Protein AF-A0A2T8KP54-F1 (afdb_monomer)

Mean predicted aligned error: 9.44 Å

InterPro domains:
  IPR005798 Cytochrome b/b6, C-terminal [PF00032] (84-173)
  IPR005798 Cytochrome b/b6, C-terminal [PS51003] (84-179)
  IPR005870 Cytochrome b6/f complex, subunit IV [MF_01344] (20-179)
  IPR005870 Cytochrome b6/f complex, subunit IV [PIRSF000033] (24-179)
  IPR005870 Cytochrome b6/f complex, subunit IV [TIGR01156] (23-179)
  IPR036150 Cytochrome b/b6, C-terminal domain superfamily [SSF81648] (30-175)
  IPR048260 Cytochrome b/b6, C-terminal domain, eukaryotic/bacterial [cd00290] (33-179)

Sequence (179 aa):
MMKNSHVRFLWGMDPKEFTYPNNKEPDLNDPILRAKLAKGMGHNYYGEPAWPNDLLYIFPVVILGTIACNVGLAVLEPSMIGEPADPFATPLEILPEWYFFPVFQILRTVPNKLLGVLLMVSVPTGLLTVPFLENVNKFQNPFRGPVATTVFLIDIAVALWLGIRATLPIDKSLTLGLF

Foldseek 3Di:
DDDPDDPQDPPNDDPVVVADPAWFDDDPVDPVCVVQVVVVHNPQVTGDDCPPVCVPPVVVVVVVVVVVVVVVCCVVPPDDDDDPDDPVDDDPDDDDDLLCQLLLLLCVQDPDNVVSVVVVVCPVVVVVCVVVVVVVDPDPDCVVVVPVVVVVVVVVVSSVLSSLLSPDDPVCSVVVVPD

Nearest PDB structures (foldseek):
  6rqf-assembly1_B  TM=9.926E-01  e=4.098E-22  Spinacia oleracea
  4h44-assembly1_B  TM=9.920E-01  e=1.673E-20  Nostoc sp. PCC 7120 = FACHB-418
  2e74-assembly1_B  TM=9.946E-01  e=1.069E-19  Mastigocladus laminosus
  1q90-assembly1_D  TM=9.841E-01  e=2.110E-19  Chlamydomonas reinhardtii
  7zxy-assembly1_B  TM=9.927E-01  e=3.681E-19  Synechocystis sp. PCC 6803

Solvent-accessible surface area (backbone atoms only — not comparable to full-atom values): 11174 Å² total; per-residue (Å²): 143,78,86,90,76,88,80,75,49,101,78,76,54,60,73,71,78,75,50,61,96,69,55,38,74,73,63,80,82,41,67,66,52,48,61,30,46,76,72,78,37,65,79,81,77,32,44,70,54,54,73,57,60,42,64,62,54,46,45,54,52,53,51,51,50,53,50,49,52,53,53,49,47,49,69,77,56,62,84,82,84,76,80,82,93,50,99,88,60,83,70,94,76,87,77,80,60,76,89,46,21,36,54,52,34,44,53,76,68,40,88,50,67,68,59,27,53,51,55,54,54,41,52,65,56,49,61,69,44,43,72,71,69,55,62,85,55,90,69,83,52,58,87,76,37,57,68,62,47,48,52,51,52,50,50,51,52,51,44,51,50,31,32,60,28,45,81,45,60,78,90,40,32,86,42,74,73,77,106

pLDDT: mean 85.73, std 15.07, range [29.72, 98.12]

Secondary structure (DSSP, 8-state):
---------TTS--TTTSS-TTPBPP-TT-HHHHHHHTTT--TTSSBS-IIIIIIIIIHHHHHHHHHHHHHHHHHHSPPPP-PPP-TT---S-----GGGHHHHHHHHH-S-HHHHHHHHHHHHHHHHHHHHHGGG----SGGG-HHHHHHHHHHHHHHHHHHHHHTS-GGGTTTTTT-

Structure (mmCIF, N/CA/C/O backbone):
data_AF-A0A2T8KP54-F1
#
_entry.id   AF-A0A2T8KP54-F1
#
loop_
_atom_site.group_PDB
_atom_site.id
_atom_site.type_symbol
_atom_site.label_atom_id
_atom_site.label_alt_id
_atom_site.label_comp_id
_atom_site.label_asym_id
_atom_site.label_entity_id
_atom_site.label_seq_id
_atom_site.pdbx_PDB_ins_code
_atom_site.Cartn_x
_atom_site.Cartn_y
_atom_site.Cartn_z
_atom_site.occupancy
_atom_site.B_iso_or_equiv
_atom_site.auth_seq_id
_atom_site.auth_comp_id
_atom_site.auth_asym_id
_atom_site.auth_atom_id
_atom_site.pdbx_PDB_model_num
ATOM 1 N N . MET A 1 1 ? 38.420 -2.349 -29.408 1.00 34.62 1 MET A N 1
ATOM 2 C CA . MET A 1 1 ? 39.394 -2.860 -28.419 1.00 34.62 1 MET A CA 1
ATOM 3 C C . MET A 1 1 ? 39.548 -1.814 -27.316 1.00 34.62 1 MET A C 1
ATOM 5 O O . MET A 1 1 ? 40.412 -0.959 -27.406 1.00 34.62 1 MET A O 1
ATOM 9 N N . MET A 1 2 ? 38.654 -1.821 -26.323 1.00 29.72 2 MET A N 1
ATOM 10 C CA . MET A 1 2 ? 38.801 -1.045 -25.084 1.00 29.72 2 MET A CA 1
ATOM 11 C C . MET A 1 2 ? 38.720 -2.030 -23.920 1.00 29.72 2 MET A C 1
ATOM 13 O O . MET A 1 2 ? 37.820 -2.864 -23.856 1.00 29.72 2 MET A O 1
ATOM 17 N N . LYS A 1 3 ? 39.746 -1.992 -23.075 1.00 36.50 3 LYS A N 1
ATOM 18 C CA . LYS A 1 3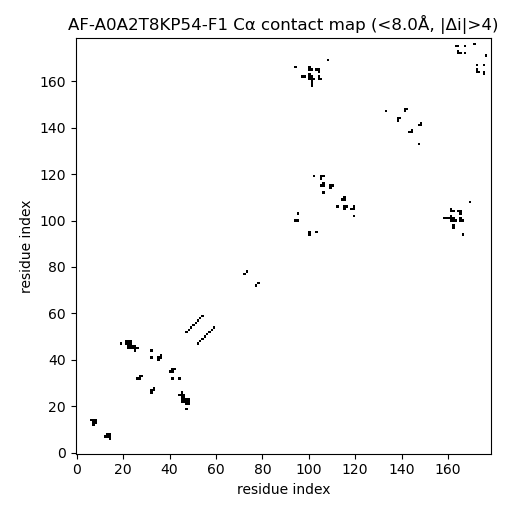 ? 40.005 -2.921 -21.979 1.00 36.50 3 LYS A CA 1
ATOM 19 C C . LYS A 1 3 ? 39.140 -2.489 -20.787 1.00 36.50 3 LYS A C 1
ATOM 21 O O . LYS A 1 3 ? 39.463 -1.505 -20.133 1.00 36.50 3 LYS A O 1
ATOM 26 N N . ASN A 1 4 ? 38.047 -3.204 -20.517 1.00 39.72 4 ASN A N 1
ATOM 27 C CA . ASN A 1 4 ? 37.314 -3.092 -19.252 1.00 39.72 4 ASN A CA 1
ATOM 28 C C . ASN A 1 4 ? 38.105 -3.835 -18.168 1.00 39.72 4 ASN A C 1
ATOM 30 O O . ASN A 1 4 ? 37.894 -5.022 -17.929 1.00 39.72 4 ASN A O 1
ATOM 34 N N . SER A 1 5 ? 39.049 -3.148 -17.537 1.00 47.3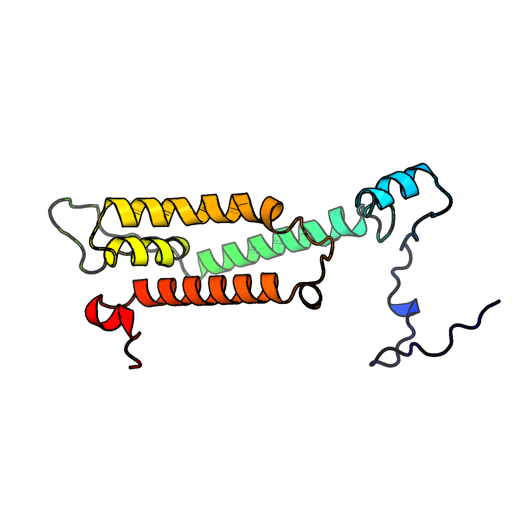4 5 SER A N 1
ATOM 35 C CA . SER A 1 5 ? 39.614 -3.556 -16.254 1.00 47.34 5 SER A CA 1
ATOM 36 C C . SER A 1 5 ? 39.124 -2.581 -15.189 1.00 47.34 5 SER A C 1
ATOM 38 O O . SER A 1 5 ? 39.114 -1.380 -15.435 1.00 47.34 5 SER A O 1
ATOM 40 N N . HIS A 1 6 ? 38.770 -3.111 -14.015 1.00 38.41 6 HIS A N 1
ATOM 41 C CA . HIS A 1 6 ? 38.416 -2.393 -12.775 1.00 38.41 6 HIS A CA 1
ATOM 42 C C . HIS A 1 6 ? 36.926 -2.191 -12.457 1.00 38.41 6 HIS A C 1
ATOM 44 O O . HIS A 1 6 ? 36.541 -1.150 -11.938 1.00 38.41 6 HIS A O 1
ATOM 50 N N . VAL A 1 7 ? 36.102 -3.230 -12.618 1.00 46.97 7 VAL A N 1
ATOM 51 C CA . VAL A 1 7 ? 34.909 -3.384 -11.764 1.00 46.97 7 VAL A CA 1
ATOM 52 C C . VAL A 1 7 ? 34.966 -4.766 -11.115 1.00 46.97 7 VAL A C 1
ATOM 54 O O . VAL A 1 7 ? 34.352 -5.718 -11.580 1.00 46.97 7 VAL A O 1
ATOM 57 N N . ARG A 1 8 ? 35.805 -4.905 -10.082 1.00 41.72 8 ARG A N 1
ATOM 58 C CA . ARG A 1 8 ? 35.819 -6.095 -9.223 1.00 41.72 8 ARG A CA 1
ATOM 59 C C . ARG A 1 8 ? 34.751 -5.860 -8.154 1.00 41.72 8 ARG A C 1
ATOM 61 O O . ARG A 1 8 ? 34.897 -4.951 -7.340 1.00 41.72 8 ARG A O 1
ATOM 68 N N . PHE A 1 9 ? 33.649 -6.603 -8.234 1.00 49.56 9 PHE A N 1
ATOM 69 C CA . PHE A 1 9 ? 32.543 -6.543 -7.276 1.00 49.56 9 PHE A CA 1
ATOM 70 C C . PHE A 1 9 ? 33.057 -6.916 -5.872 1.00 49.56 9 PHE A C 1
ATOM 72 O O . PHE A 1 9 ? 34.046 -7.644 -5.756 1.00 49.56 9 PHE A O 1
ATOM 79 N N . LEU A 1 10 ? 32.400 -6.431 -4.811 1.00 53.72 10 LEU A N 1
ATOM 80 C CA . LEU A 1 10 ? 32.845 -6.527 -3.403 1.00 53.72 10 LEU A CA 1
ATOM 81 C C . LEU A 1 10 ? 33.100 -7.961 -2.881 1.00 53.72 10 LEU A C 1
ATOM 83 O O . LEU A 1 10 ? 33.625 -8.123 -1.785 1.00 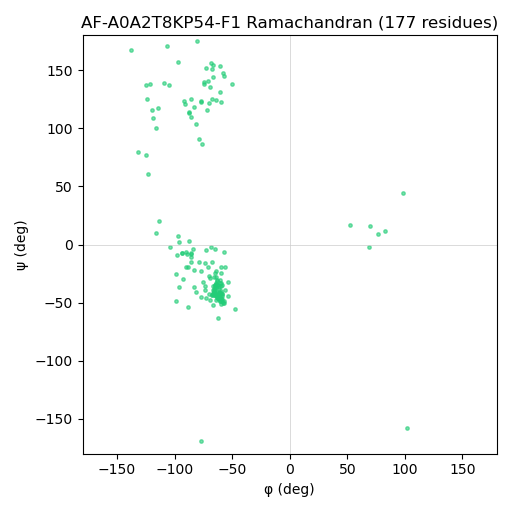53.72 10 LEU A O 1
ATOM 87 N N . TRP A 1 11 ? 32.781 -8.988 -3.671 1.00 48.66 11 TRP A N 1
ATOM 88 C CA . TRP A 1 11 ? 32.900 -10.407 -3.331 1.00 48.66 11 TRP A CA 1
ATOM 89 C C . TRP A 1 11 ? 33.906 -11.194 -4.184 1.00 48.66 11 TRP A C 1
ATOM 91 O O . TRP A 1 11 ? 33.940 -12.416 -4.108 1.00 48.66 11 TRP A O 1
ATOM 101 N N . GLY A 1 12 ? 34.733 -10.539 -5.007 1.00 57.06 12 GLY A N 1
ATOM 102 C CA . GLY A 1 12 ? 35.795 -11.217 -5.771 1.00 57.06 12 GLY A CA 1
ATOM 103 C C . GLY A 1 12 ? 35.321 -12.149 -6.898 1.00 57.06 12 GLY A C 1
ATOM 104 O O . GLY A 1 12 ? 36.165 -12.667 -7.621 1.00 57.06 12 GLY A O 1
ATOM 105 N N . MET A 1 13 ? 34.009 -12.312 -7.076 1.00 49.59 13 MET A N 1
ATOM 106 C CA . MET A 1 13 ? 33.391 -12.998 -8.211 1.00 49.59 13 MET A CA 1
ATOM 107 C C . MET A 1 13 ? 33.523 -12.164 -9.486 1.00 49.59 13 MET A C 1
ATOM 109 O O . MET A 1 13 ? 33.377 -10.933 -9.463 1.00 49.59 13 MET A O 1
ATOM 113 N N . ASP A 1 14 ? 33.792 -12.836 -10.605 1.00 50.31 14 ASP A N 1
ATOM 114 C CA . ASP A 1 14 ? 33.822 -12.188 -11.910 1.00 50.31 14 ASP A CA 1
ATOM 115 C C . ASP A 1 14 ? 32.393 -11.764 -12.304 1.00 50.31 14 ASP A C 1
ATOM 117 O O . ASP A 1 14 ? 31.463 -12.563 -12.192 1.00 50.31 14 ASP A O 1
ATOM 121 N N . PRO A 1 15 ? 32.168 -10.544 -12.835 1.00 53.31 15 PRO A N 1
ATOM 122 C CA . PRO A 1 15 ? 30.829 -10.067 -13.213 1.00 53.31 15 PRO A CA 1
ATOM 123 C C . PRO A 1 15 ? 30.077 -10.971 -14.206 1.00 53.31 15 PRO A C 1
ATOM 125 O O . PRO A 1 15 ? 28.860 -10.875 -14.333 1.00 53.31 15 PRO A O 1
ATOM 128 N N . LYS A 1 16 ? 30.803 -11.840 -14.918 1.00 49.19 16 LYS A N 1
ATOM 129 C CA . LYS A 1 16 ? 30.266 -12.812 -15.879 1.00 49.19 16 LYS A CA 1
ATOM 130 C C . LYS A 1 16 ? 29.673 -14.062 -15.219 1.00 49.19 16 LYS A C 1
ATOM 132 O O . LYS A 1 16 ? 28.954 -14.798 -15.879 1.00 49.19 16 LYS A O 1
ATOM 137 N N . GLU A 1 17 ? 29.948 -14.308 -13.940 1.00 51.66 17 GLU A N 1
ATOM 138 C CA . GLU A 1 17 ? 29.310 -15.396 -13.183 1.00 51.66 17 GLU A CA 1
ATOM 139 C C . GLU A 1 17 ? 27.873 -15.034 -12.771 1.00 51.66 17 GLU A C 1
ATOM 141 O O . GLU A 1 17 ? 27.044 -15.915 -12.574 1.00 51.66 17 GLU A O 1
ATOM 146 N N . PHE A 1 18 ? 27.552 -13.735 -12.710 1.00 52.72 18 PHE A N 1
ATOM 147 C CA . PHE A 1 18 ? 26.209 -13.214 -12.426 1.00 52.72 18 PHE A CA 1
ATOM 148 C C . PHE A 1 18 ? 25.309 -13.102 -13.661 1.00 52.72 18 PHE A C 1
ATOM 150 O O . PHE A 1 18 ? 24.130 -12.768 -13.541 1.00 52.72 18 PHE A O 1
ATOM 157 N N . THR A 1 19 ? 25.838 -13.338 -14.861 1.00 51.75 19 THR A N 1
ATOM 158 C CA . THR A 1 19 ? 25.025 -13.306 -16.075 1.00 51.75 19 THR A CA 1
ATOM 159 C C . THR A 1 19 ? 24.410 -14.676 -16.299 1.00 51.75 19 THR A C 1
ATOM 161 O O . THR A 1 19 ? 25.128 -15.636 -16.574 1.00 51.75 19 THR A O 1
ATOM 164 N N . TYR A 1 20 ? 23.082 -14.766 -16.209 1.00 55.31 20 TYR A N 1
ATOM 165 C CA . TYR A 1 20 ? 22.351 -15.959 -16.624 1.00 55.31 20 TYR A CA 1
ATOM 166 C C . TYR A 1 20 ? 22.793 -16.381 -18.032 1.00 55.31 20 TYR A C 1
ATOM 168 O O . TYR A 1 20 ? 22.926 -15.516 -18.905 1.00 55.31 20 TYR A O 1
ATOM 176 N N . PRO A 1 21 ? 22.976 -17.687 -18.294 1.00 59.91 21 PRO A N 1
ATOM 177 C CA . PRO A 1 21 ? 23.533 -18.168 -19.559 1.00 59.91 21 PRO A CA 1
ATOM 178 C C . PRO A 1 21 ? 22.708 -17.758 -20.793 1.00 59.91 21 PRO A C 1
ATOM 180 O O . PRO A 1 21 ? 23.244 -17.730 -21.895 1.00 59.91 21 PRO A O 1
ATOM 183 N N . ASN A 1 22 ? 21.433 -17.392 -20.608 1.00 67.31 22 ASN A N 1
ATOM 184 C CA . ASN A 1 22 ? 20.499 -16.997 -21.668 1.00 67.31 22 ASN A CA 1
ATOM 185 C C . ASN A 1 22 ? 20.077 -15.515 -21.609 1.00 67.31 22 ASN A C 1
ATOM 187 O O . ASN A 1 22 ? 19.026 -15.160 -22.143 1.00 67.31 22 ASN A O 1
ATOM 191 N N . ASN A 1 23 ? 20.837 -14.648 -20.937 1.00 79.19 23 ASN A N 1
ATOM 192 C CA . ASN A 1 23 ? 20.490 -13.230 -20.855 1.00 79.19 23 ASN A CA 1
ATOM 193 C C . ASN A 1 23 ? 20.674 -12.539 -22.221 1.00 79.19 23 ASN A C 1
ATOM 195 O O . ASN A 1 23 ? 21.769 -12.548 -22.784 1.00 79.19 23 ASN A O 1
ATOM 199 N N . LYS A 1 24 ? 19.607 -11.940 -22.762 1.00 86.56 24 LYS A N 1
ATOM 200 C CA . LYS A 1 24 ? 19.632 -11.261 -24.063 1.00 86.56 24 LYS A CA 1
ATOM 201 C C . LYS A 1 24 ? 19.962 -9.780 -23.886 1.00 86.56 24 LYS A C 1
ATOM 203 O O . LYS A 1 24 ? 19.230 -9.062 -23.212 1.00 86.56 24 LYS A O 1
ATOM 208 N N . GLU A 1 25 ? 21.009 -9.300 -24.550 1.00 88.25 25 GLU A N 1
ATOM 209 C CA . GLU A 1 25 ? 21.343 -7.871 -24.587 1.00 88.25 25 GLU A CA 1
ATOM 210 C C . GLU A 1 25 ? 20.361 -7.062 -25.466 1.00 88.25 25 GLU A C 1
ATOM 212 O O . GLU A 1 25 ? 19.772 -7.605 -26.409 1.00 88.25 25 GLU A O 1
ATOM 217 N N . PRO A 1 26 ? 20.154 -5.760 -25.183 1.00 90.12 26 PRO A N 1
ATOM 218 C CA . PRO A 1 26 ? 19.304 -4.906 -26.008 1.00 90.12 26 PRO A CA 1
ATOM 219 C C . PRO A 1 26 ? 19.909 -4.674 -27.399 1.00 90.12 26 PRO A C 1
ATOM 221 O O . PRO A 1 26 ? 21.022 -4.166 -27.526 1.00 90.12 26 PRO A O 1
ATOM 224 N N . ASP A 1 27 ? 19.146 -4.973 -28.454 1.00 91.06 27 ASP A N 1
ATOM 225 C CA . ASP A 1 27 ? 19.558 -4.699 -29.836 1.00 91.06 27 ASP A CA 1
ATOM 226 C C . ASP A 1 27 ? 19.346 -3.222 -30.194 1.00 91.06 27 ASP A C 1
ATOM 228 O O . ASP A 1 27 ? 18.289 -2.798 -30.663 1.00 91.06 27 ASP A O 1
ATOM 232 N N . LEU A 1 28 ? 20.378 -2.415 -29.963 1.00 90.69 28 LEU A N 1
ATOM 233 C CA . LEU A 1 28 ? 20.350 -0.983 -30.254 1.00 90.69 28 LEU A CA 1
ATOM 234 C C . LEU A 1 28 ? 20.422 -0.661 -31.754 1.00 90.69 28 LEU A C 1
ATOM 236 O O . LEU A 1 28 ? 20.318 0.511 -32.114 1.00 90.69 28 LEU A O 1
ATOM 240 N N . ASN A 1 29 ? 20.589 -1.650 -32.635 1.00 91.44 29 ASN A N 1
ATOM 241 C CA . ASN A 1 29 ? 20.560 -1.414 -34.077 1.00 91.44 29 ASN A CA 1
ATOM 242 C C . ASN A 1 29 ? 19.125 -1.385 -34.624 1.00 91.44 29 ASN A C 1
ATOM 244 O O . ASN A 1 29 ? 18.894 -0.763 -35.662 1.00 91.44 29 ASN A O 1
ATOM 248 N N . ASP A 1 30 ? 18.156 -1.982 -33.919 1.00 92.12 30 ASP A N 1
ATOM 249 C CA . ASP A 1 30 ? 16.747 -1.967 -34.316 1.00 92.12 30 ASP A CA 1
ATOM 250 C C . ASP A 1 30 ? 16.115 -0.570 -34.107 1.00 92.12 30 ASP A C 1
ATOM 252 O O . ASP A 1 30 ? 15.981 -0.094 -32.966 1.00 92.12 30 ASP A O 1
ATOM 256 N N . PRO A 1 31 ? 15.674 0.116 -35.183 1.00 93.69 31 PRO A N 1
ATOM 257 C CA . PRO A 1 31 ? 15.019 1.415 -35.065 1.00 93.69 31 PRO A CA 1
ATOM 258 C C . PRO A 1 31 ? 13.689 1.344 -34.298 1.00 93.69 31 PRO A C 1
ATOM 260 O O . PRO A 1 31 ? 13.313 2.327 -33.652 1.00 93.69 31 PRO A O 1
ATOM 263 N N . ILE A 1 32 ? 12.984 0.205 -34.320 1.00 93.94 32 ILE A N 1
ATOM 264 C CA . ILE A 1 32 ? 11.707 0.027 -33.616 1.00 93.94 32 ILE A CA 1
ATOM 265 C C . ILE A 1 32 ? 11.944 0.003 -32.106 1.00 93.94 32 ILE A C 1
ATOM 267 O O . ILE A 1 32 ? 11.256 0.715 -31.364 1.00 93.94 32 ILE A O 1
ATOM 271 N N . LEU A 1 33 ? 12.928 -0.773 -31.640 1.00 92.56 33 LEU A N 1
ATOM 272 C CA . LEU A 1 33 ? 13.285 -0.822 -30.224 1.00 92.56 33 LEU A CA 1
ATOM 273 C C . LEU A 1 33 ? 13.744 0.549 -29.717 1.00 92.56 33 LEU A C 1
ATOM 275 O O . LEU A 1 33 ? 13.252 1.017 -28.690 1.00 92.56 33 LEU A O 1
ATOM 279 N N . ARG A 1 34 ? 14.596 1.256 -30.470 1.00 93.19 34 ARG A N 1
ATOM 280 C CA . ARG A 1 34 ? 15.025 2.620 -30.112 1.00 93.19 34 ARG A CA 1
ATOM 281 C C . ARG A 1 34 ? 13.857 3.596 -29.991 1.00 93.19 34 ARG A C 1
ATOM 283 O O . ARG A 1 34 ? 13.813 4.378 -29.042 1.00 93.19 34 ARG A O 1
ATOM 290 N N . ALA A 1 35 ? 12.900 3.542 -30.919 1.00 94.81 35 ALA A N 1
ATOM 291 C CA . ALA A 1 35 ? 11.712 4.391 -30.877 1.00 94.81 35 ALA A CA 1
ATOM 292 C C . ALA A 1 35 ? 10.822 4.096 -29.654 1.00 94.81 35 ALA A C 1
ATOM 294 O O . ALA A 1 35 ? 10.205 5.014 -29.110 1.00 94.81 35 ALA A O 1
ATOM 295 N N . LYS A 1 36 ? 10.764 2.837 -29.197 1.00 94.38 36 LYS A N 1
ATOM 296 C CA . LYS A 1 36 ? 10.054 2.446 -27.967 1.00 94.38 36 LYS A CA 1
ATOM 297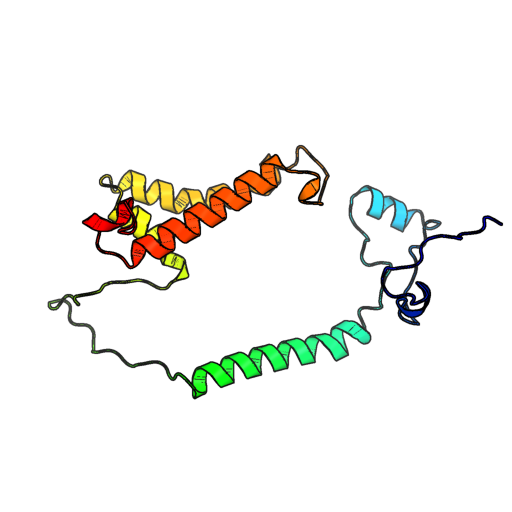 C C . LYS A 1 36 ? 10.791 2.908 -26.711 1.00 94.38 36 LYS A C 1
ATOM 299 O O . LYS A 1 36 ? 10.161 3.524 -25.851 1.00 94.38 36 LYS A O 1
ATOM 304 N N . LEU A 1 37 ? 12.107 2.701 -26.647 1.00 94.25 37 LEU A N 1
ATOM 305 C CA . LEU A 1 37 ? 12.945 3.113 -25.515 1.00 94.25 37 LEU A CA 1
ATOM 306 C C . LEU A 1 37 ? 12.927 4.631 -25.314 1.00 94.25 37 LEU A C 1
ATOM 308 O O . LEU A 1 37 ? 12.817 5.098 -24.183 1.00 94.25 37 LEU A O 1
ATOM 312 N N . ALA A 1 38 ? 12.925 5.411 -26.400 1.00 93.25 38 ALA A N 1
ATOM 313 C CA . ALA A 1 38 ? 12.795 6.869 -26.335 1.00 93.25 38 ALA A CA 1
ATOM 314 C C . ALA A 1 38 ? 11.488 7.338 -25.660 1.00 93.25 38 ALA A C 1
ATOM 316 O O . ALA A 1 38 ? 11.433 8.441 -25.121 1.00 93.25 38 ALA A O 1
ATOM 317 N N . LYS A 1 39 ? 10.444 6.499 -25.670 1.00 93.81 39 LYS A N 1
ATOM 318 C CA . LYS A 1 39 ? 9.153 6.739 -25.007 1.00 93.81 39 LYS A CA 1
ATOM 319 C C . LYS A 1 39 ? 9.050 6.071 -23.626 1.00 93.81 39 LYS A C 1
ATOM 321 O O . LYS A 1 39 ? 7.964 6.043 -23.060 1.00 93.81 39 LYS A O 1
ATOM 326 N N . GLY A 1 40 ? 10.136 5.496 -23.103 1.00 91.62 40 GLY A N 1
ATOM 327 C CA . GLY A 1 40 ? 10.137 4.752 -21.836 1.00 91.62 40 GLY A CA 1
ATOM 328 C C . GLY A 1 40 ? 9.544 3.337 -21.921 1.00 91.62 40 GLY A C 1
ATOM 329 O O . GLY A 1 40 ? 9.360 2.686 -20.899 1.00 91.62 40 GLY A O 1
ATOM 330 N N . MET A 1 41 ? 9.260 2.828 -23.123 1.00 93.25 41 MET A N 1
ATOM 331 C CA . MET A 1 41 ? 8.682 1.498 -23.355 1.00 93.25 41 MET A CA 1
ATOM 332 C C . MET A 1 41 ? 9.726 0.521 -23.913 1.00 93.25 41 MET A C 1
ATOM 334 O O . MET A 1 41 ? 10.812 0.921 -24.311 1.00 93.25 41 MET A O 1
ATOM 338 N N . GLY A 1 42 ? 9.393 -0.768 -24.005 1.00 91.56 42 GLY A N 1
ATOM 339 C CA . GLY A 1 42 ? 10.261 -1.758 -24.659 1.00 91.56 42 GLY A CA 1
ATOM 340 C C . GLY A 1 42 ? 11.384 -2.318 -23.778 1.00 91.56 42 GLY A C 1
ATOM 341 O O . GLY A 1 42 ? 12.254 -3.024 -24.278 1.00 91.56 42 GLY A O 1
ATOM 342 N N . HIS A 1 43 ? 11.337 -2.066 -22.468 1.00 91.62 43 HIS A N 1
ATOM 343 C CA . HIS A 1 43 ? 12.264 -2.635 -21.481 1.00 91.62 43 HIS A CA 1
ATOM 344 C C . HIS A 1 43 ? 12.095 -4.161 -21.287 1.00 91.62 43 HIS A C 1
ATOM 346 O O . HIS A 1 43 ? 12.851 -4.773 -20.549 1.00 91.62 43 HIS A O 1
ATOM 352 N N . ASN A 1 44 ? 11.127 -4.780 -21.972 1.00 91.38 44 ASN A N 1
ATOM 353 C CA . ASN A 1 44 ? 10.842 -6.218 -21.983 1.00 91.38 44 ASN A CA 1
ATOM 354 C C . ASN A 1 44 ? 11.470 -6.982 -23.172 1.00 91.38 44 ASN A C 1
ATOM 356 O O . ASN A 1 44 ? 11.215 -8.172 -23.332 1.00 91.38 44 ASN A O 1
ATOM 360 N N . TYR A 1 45 ? 12.230 -6.315 -24.051 1.00 88.50 45 TYR A N 1
ATOM 361 C CA . TYR A 1 45 ? 12.830 -6.930 -25.255 1.00 88.50 45 TYR A CA 1
ATOM 362 C C . TYR A 1 45 ? 14.223 -7.540 -25.033 1.00 88.50 45 TYR A C 1
ATOM 364 O O . TYR A 1 45 ? 14.771 -8.190 -25.933 1.00 88.50 45 TYR A O 1
ATOM 372 N N . TYR A 1 46 ? 14.788 -7.302 -23.857 1.00 89.31 46 TYR A N 1
ATOM 373 C CA . TYR A 1 46 ? 16.103 -7.730 -23.404 1.00 89.31 46 TYR A CA 1
ATOM 374 C C . TYR A 1 46 ? 15.985 -8.202 -21.950 1.00 89.31 46 TYR A C 1
ATOM 376 O O . TYR A 1 46 ? 14.967 -7.955 -21.304 1.00 89.31 46 TYR A O 1
ATOM 384 N N . GLY A 1 47 ? 17.016 -8.866 -21.440 1.00 89.56 47 GLY A N 1
ATOM 385 C CA . GLY A 1 47 ? 16.981 -9.510 -20.134 1.00 89.56 47 GLY A CA 1
ATOM 386 C C . GLY A 1 47 ? 16.783 -11.020 -20.239 1.00 89.56 47 GLY A C 1
ATOM 387 O O . GLY A 1 47 ? 17.054 -11.649 -21.271 1.00 89.56 47 GLY A O 1
ATOM 388 N N . GLU A 1 48 ? 16.297 -11.600 -19.150 1.00 87.94 48 GLU A N 1
ATOM 389 C CA . GLU A 1 48 ? 15.976 -13.018 -19.083 1.00 87.94 48 GLU A CA 1
ATOM 390 C C . GLU A 1 48 ? 14.687 -13.340 -19.854 1.00 87.94 48 GLU A C 1
ATOM 392 O O . GLU A 1 48 ? 13.712 -12.583 -19.790 1.00 87.94 48 GLU A O 1
ATOM 397 N N . PRO A 1 49 ? 14.638 -14.472 -20.578 1.00 89.00 49 PRO A N 1
ATOM 398 C CA . PRO A 1 49 ? 13.407 -14.929 -21.206 1.00 89.00 49 PRO A CA 1
ATOM 399 C C . PRO A 1 49 ? 12.314 -15.177 -20.161 1.00 89.00 49 PRO A C 1
ATOM 401 O O . PRO A 1 49 ? 12.475 -16.017 -19.278 1.00 89.00 49 PRO A O 1
ATOM 404 N N . ALA A 1 50 ? 11.173 -14.496 -20.299 1.00 89.75 50 ALA A N 1
ATOM 405 C CA . ALA A 1 50 ? 10.045 -14.670 -19.380 1.00 89.75 50 ALA A CA 1
ATOM 406 C C . ALA A 1 50 ? 9.542 -16.126 -19.364 1.00 89.75 50 ALA A C 1
ATOM 408 O O . ALA A 1 50 ? 9.250 -16.688 -18.311 1.00 89.75 50 ALA A O 1
ATOM 409 N N . TRP A 1 51 ? 9.490 -16.760 -20.538 1.00 90.19 51 TRP A N 1
ATOM 410 C CA . TRP A 1 51 ? 9.210 -18.185 -20.677 1.00 90.19 51 TRP A CA 1
ATOM 411 C C . TRP A 1 51 ? 10.489 -18.967 -21.016 1.00 90.19 51 TRP A C 1
ATOM 413 O O . TRP A 1 51 ? 11.224 -18.542 -21.911 1.00 90.19 51 TRP A O 1
ATOM 423 N N . PRO A 1 52 ? 10.731 -20.138 -20.398 1.00 91.94 52 PRO A N 1
ATOM 424 C CA . PRO A 1 52 ? 9.992 -20.724 -19.271 1.00 91.94 52 PRO A CA 1
ATOM 425 C C . PRO A 1 52 ? 10.480 -20.218 -17.901 1.00 91.94 52 PRO A C 1
ATOM 427 O O . PRO A 1 52 ? 9.840 -20.496 -16.893 1.00 91.94 52 PRO A O 1
ATOM 430 N N . ASN A 1 53 ? 11.610 -19.505 -17.858 1.00 88.94 53 ASN A N 1
ATOM 431 C CA . ASN A 1 53 ? 12.385 -19.295 -16.636 1.00 88.94 53 ASN A CA 1
ATOM 432 C C . ASN A 1 53 ? 11.580 -18.656 -15.500 1.00 88.94 53 ASN A C 1
ATOM 434 O O . ASN A 1 53 ? 11.558 -19.201 -14.403 1.00 88.94 53 ASN A O 1
ATOM 438 N N . ASP A 1 54 ? 10.891 -17.551 -15.769 1.00 90.62 54 ASP A N 1
ATOM 439 C CA . ASP A 1 54 ? 10.136 -16.826 -14.746 1.00 90.62 54 ASP A CA 1
ATOM 440 C C . ASP A 1 54 ? 8.702 -17.375 -14.634 1.00 90.62 54 ASP A C 1
ATOM 442 O O . ASP A 1 54 ? 8.272 -17.865 -13.589 1.00 90.62 54 ASP A O 1
ATOM 446 N N . LEU A 1 55 ? 7.990 -17.425 -15.764 1.00 93.81 55 LEU A N 1
ATOM 447 C CA . LEU A 1 55 ? 6.570 -17.780 -15.814 1.00 93.81 55 LEU A CA 1
ATOM 448 C C . LEU A 1 55 ? 6.263 -19.233 -15.433 1.00 93.81 55 LEU A C 1
ATOM 450 O O . LEU A 1 55 ? 5.203 -19.495 -14.871 1.00 93.81 55 LEU A O 1
ATOM 454 N N . LEU A 1 56 ? 7.131 -20.188 -15.781 1.00 93.62 56 LEU A N 1
ATOM 455 C CA . LEU A 1 56 ? 6.876 -21.605 -15.510 1.00 93.62 56 LEU A CA 1
ATOM 456 C C . LEU A 1 56 ? 7.537 -22.073 -14.216 1.00 93.62 56 LEU A C 1
ATOM 458 O O . LEU A 1 56 ? 6.964 -22.913 -13.530 1.00 93.62 56 LEU A O 1
ATOM 462 N N . TYR 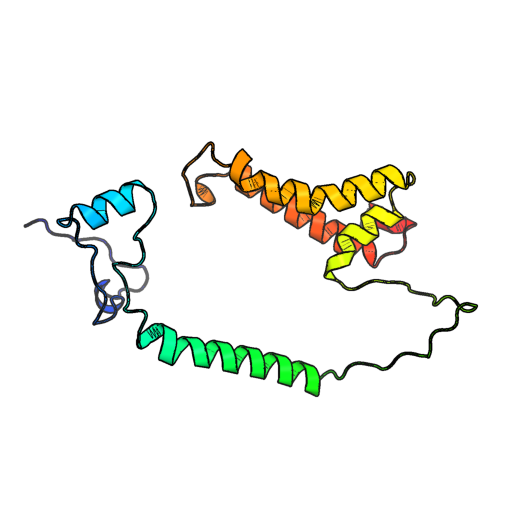A 1 57 ? 8.729 -21.573 -13.883 1.00 91.56 57 TYR A N 1
ATOM 463 C CA . TYR A 1 57 ? 9.462 -22.068 -12.715 1.00 91.56 57 TYR A CA 1
ATOM 464 C C . TYR A 1 57 ? 9.301 -21.174 -11.488 1.00 91.56 57 TYR A C 1
ATOM 466 O O . TYR A 1 57 ? 8.970 -21.681 -10.419 1.00 91.56 57 TYR A O 1
ATOM 474 N N . ILE A 1 58 ? 9.484 -19.859 -11.616 1.00 93.62 58 ILE A N 1
ATOM 475 C CA . ILE A 1 58 ? 9.431 -18.952 -10.461 1.00 93.62 58 ILE A CA 1
ATOM 476 C C . ILE A 1 58 ? 7.988 -18.683 -10.029 1.00 93.62 58 ILE A C 1
ATOM 478 O O . ILE A 1 58 ? 7.675 -18.772 -8.841 1.00 93.62 58 ILE A O 1
ATOM 482 N N . PHE A 1 59 ? 7.083 -18.417 -10.972 1.00 97.31 59 PHE A N 1
ATOM 483 C CA . PHE A 1 59 ? 5.703 -18.039 -10.654 1.00 97.31 59 PHE A CA 1
ATOM 484 C C . PHE A 1 59 ? 4.965 -19.104 -9.824 1.00 97.31 59 PHE A C 1
ATOM 486 O O . PHE A 1 59 ? 4.404 -18.742 -8.788 1.00 97.31 59 PHE A O 1
ATOM 493 N N . PRO A 1 60 ? 4.983 -20.409 -10.172 1.00 97.12 60 PRO A N 1
ATOM 494 C CA . PRO A 1 60 ? 4.334 -21.422 -9.341 1.00 97.12 60 PRO A CA 1
ATOM 495 C C . PRO A 1 60 ? 4.961 -21.563 -7.956 1.00 97.12 60 PRO A C 1
ATOM 497 O O . PRO A 1 60 ? 4.235 -21.799 -6.995 1.00 97.12 60 PRO A O 1
ATOM 500 N N . VAL A 1 61 ? 6.279 -21.384 -7.825 1.00 97.12 61 VAL A N 1
ATOM 501 C CA . VAL A 1 61 ? 6.958 -21.418 -6.519 1.00 97.12 61 VAL A CA 1
ATOM 502 C C . VAL A 1 61 ? 6.469 -20.276 -5.631 1.00 97.12 61 VAL A C 1
ATOM 504 O O . VAL A 1 61 ? 6.143 -20.509 -4.469 1.00 97.12 61 VAL A O 1
ATOM 507 N N . VAL A 1 62 ? 6.345 -19.064 -6.179 1.00 97.75 62 VAL A N 1
ATOM 508 C CA . VAL A 1 62 ? 5.797 -17.913 -5.447 1.00 97.75 62 VAL A CA 1
ATOM 509 C C . VAL A 1 62 ? 4.336 -18.158 -5.070 1.00 97.75 62 VAL A C 1
ATOM 511 O O . VAL A 1 62 ? 3.977 -17.994 -3.908 1.00 97.75 62 VAL A O 1
ATOM 514 N N . ILE A 1 63 ? 3.508 -18.618 -6.014 1.00 97.94 63 ILE A N 1
ATOM 515 C CA . ILE A 1 63 ? 2.081 -18.892 -5.780 1.00 97.94 63 ILE A CA 1
ATOM 516 C C . ILE A 1 63 ? 1.898 -19.939 -4.678 1.00 97.94 63 ILE A C 1
ATOM 518 O O . ILE A 1 63 ? 1.164 -19.706 -3.717 1.00 97.94 63 ILE A O 1
ATOM 522 N N . LEU A 1 64 ? 2.578 -21.083 -4.789 1.00 97.94 64 LEU A N 1
ATOM 523 C CA . LEU A 1 64 ? 2.490 -22.155 -3.799 1.00 97.94 64 LEU A CA 1
ATOM 524 C C . LEU A 1 64 ? 3.054 -21.715 -2.448 1.00 97.94 64 LEU A C 1
ATOM 526 O O . LEU A 1 64 ? 2.470 -22.053 -1.422 1.00 97.94 64 LEU A O 1
ATOM 530 N N . GLY A 1 65 ? 4.128 -20.923 -2.437 1.00 97.88 65 GLY A N 1
ATOM 531 C CA . GLY A 1 65 ? 4.686 -20.337 -1.220 1.00 97.88 65 GLY A CA 1
ATOM 532 C C . GLY A 1 65 ? 3.688 -19.426 -0.503 1.00 97.88 65 GLY A C 1
ATOM 533 O O . GLY A 1 65 ? 3.445 -19.599 0.689 1.00 97.88 65 GLY A O 1
ATOM 534 N N . THR A 1 66 ? 3.043 -18.502 -1.222 1.00 98.06 66 THR A N 1
ATOM 535 C CA . THR A 1 66 ? 2.024 -17.612 -0.641 1.00 98.06 66 THR A CA 1
ATOM 536 C C . THR A 1 66 ? 0.807 -18.391 -0.136 1.00 98.06 66 THR A C 1
ATOM 538 O O . THR A 1 66 ? 0.325 -18.123 0.964 1.00 98.06 66 THR A O 1
ATOM 541 N N . ILE A 1 67 ? 0.332 -19.389 -0.892 1.00 98.12 67 ILE A N 1
ATOM 542 C CA . ILE A 1 67 ? -0.777 -20.254 -0.460 1.00 98.12 67 ILE A CA 1
ATOM 543 C C . ILE A 1 67 ? -0.394 -21.025 0.806 1.00 98.12 67 ILE A C 1
ATOM 545 O O . ILE A 1 67 ? -1.175 -21.052 1.755 1.00 98.12 67 ILE A O 1
ATOM 549 N N . ALA A 1 68 ? 0.803 -21.613 0.851 1.00 97.69 68 ALA A N 1
ATOM 550 C CA . ALA A 1 68 ? 1.276 -22.363 2.008 1.00 97.69 68 ALA A CA 1
ATOM 551 C C . ALA A 1 68 ? 1.357 -21.485 3.265 1.00 97.69 68 ALA A C 1
ATOM 553 O O . ALA A 1 68 ? 0.909 -21.915 4.325 1.00 97.69 68 ALA A O 1
ATOM 554 N N . CYS A 1 69 ? 1.850 -20.246 3.149 1.00 97.00 69 CYS A N 1
ATOM 555 C CA . CYS A 1 69 ? 1.862 -19.294 4.262 1.00 97.00 69 CYS A CA 1
ATOM 556 C C . CYS A 1 69 ? 0.446 -18.964 4.759 1.00 97.00 69 CYS A C 1
ATOM 558 O O . CYS A 1 69 ? 0.198 -19.017 5.961 1.00 97.00 69 CYS A O 1
ATOM 560 N N . ASN A 1 70 ? -0.493 -18.674 3.851 1.00 97.06 70 ASN A N 1
ATOM 561 C CA . ASN A 1 70 ? -1.875 -18.349 4.220 1.00 97.06 70 ASN A CA 1
ATOM 562 C C . ASN A 1 70 ? -2.592 -19.533 4.884 1.00 97.06 70 ASN A C 1
ATOM 564 O O . ASN A 1 70 ? -3.280 -19.354 5.885 1.00 97.06 70 ASN A O 1
ATOM 568 N N . VAL A 1 71 ? -2.407 -20.750 4.359 1.00 97.12 71 VAL A N 1
ATOM 569 C CA . VAL A 1 71 ? -2.953 -21.976 4.961 1.00 97.12 71 VAL A CA 1
ATOM 570 C C . VAL A 1 71 ? -2.308 -22.240 6.321 1.00 97.12 71 VAL A C 1
ATOM 572 O O . VAL A 1 71 ? -3.010 -22.579 7.268 1.00 97.12 71 VAL A O 1
ATOM 575 N N . GLY A 1 72 ? -0.993 -22.041 6.441 1.00 96.56 72 GLY A N 1
ATOM 576 C CA . GLY A 1 72 ? -0.276 -22.160 7.708 1.00 96.56 72 GLY A CA 1
ATOM 577 C C . GLY A 1 72 ? -0.847 -21.235 8.782 1.00 96.56 72 GLY A C 1
ATOM 578 O O . GLY A 1 72 ? -1.164 -21.701 9.872 1.00 96.56 72 GLY A O 1
ATOM 579 N N . LEU A 1 73 ? -1.055 -19.955 8.458 1.00 96.94 73 LEU A N 1
ATOM 580 C CA . LEU A 1 73 ? -1.679 -18.991 9.370 1.00 96.94 73 LEU A CA 1
ATOM 581 C C . LEU A 1 73 ? -3.116 -19.387 9.732 1.00 96.94 73 LEU A C 1
ATOM 583 O O . LEU A 1 73 ? -3.452 -19.409 10.908 1.00 96.94 73 LEU A O 1
ATOM 587 N N . ALA A 1 74 ? -3.939 -19.777 8.754 1.00 95.88 74 ALA A N 1
ATOM 588 C CA . ALA A 1 74 ? -5.331 -20.159 8.999 1.00 95.88 74 ALA A CA 1
ATOM 589 C C . ALA A 1 74 ? -5.482 -21.406 9.893 1.00 95.88 74 ALA A C 1
ATOM 591 O O . ALA A 1 74 ? -6.472 -21.536 10.611 1.00 95.88 74 ALA A O 1
ATOM 592 N N . VAL A 1 75 ? -4.519 -22.334 9.839 1.00 96.50 75 VAL A N 1
ATOM 593 C CA . VAL A 1 75 ? -4.506 -23.542 10.680 1.00 96.50 75 VAL A CA 1
ATOM 594 C C . VAL A 1 75 ? -3.963 -23.248 12.078 1.00 96.50 75 VAL A C 1
ATOM 596 O O . VAL A 1 75 ? -4.487 -23.782 13.053 1.00 96.50 75 VAL A O 1
ATOM 599 N N . LEU A 1 76 ? -2.907 -22.434 12.184 1.00 97.19 76 LEU A N 1
ATOM 600 C CA . LEU A 1 76 ? -2.276 -22.110 13.467 1.00 97.19 76 LEU A CA 1
ATOM 601 C C . LEU A 1 76 ? -3.097 -21.108 14.291 1.00 97.19 76 LEU A C 1
ATOM 603 O O . LEU A 1 76 ? -3.096 -21.194 15.516 1.00 97.19 76 LEU A O 1
ATOM 607 N N . GLU A 1 77 ? -3.807 -20.194 13.632 1.00 95.56 77 GLU A N 1
ATOM 608 C CA . GLU A 1 77 ? -4.638 -19.165 14.254 1.00 95.56 77 GLU A CA 1
ATOM 609 C C . GLU A 1 77 ? -6.026 -19.139 13.583 1.00 95.56 77 GLU A C 1
ATOM 611 O O . GLU A 1 77 ? -6.293 -18.321 12.698 1.00 95.56 77 GLU A O 1
ATOM 616 N N . PRO A 1 78 ? -6.924 -20.075 13.949 1.00 94.06 78 PRO A N 1
ATOM 617 C CA . PRO A 1 78 ? -8.261 -20.119 13.376 1.00 94.06 78 PRO A CA 1
ATOM 618 C C . PRO A 1 78 ? -9.077 -18.888 13.791 1.00 94.06 78 PRO A C 1
ATOM 620 O O . PRO A 1 78 ? -8.998 -18.413 14.924 1.00 94.06 78 PRO A O 1
ATOM 623 N N . SER A 1 79 ? -9.917 -18.396 12.878 1.00 92.50 79 SER A N 1
ATOM 624 C CA . SER A 1 79 ? -10.772 -17.233 13.127 1.00 92.50 79 SER A CA 1
ATOM 625 C C . SER A 1 79 ? -11.735 -17.476 14.291 1.00 92.50 79 SER A C 1
ATOM 627 O O . SER A 1 79 ? -12.459 -18.476 14.305 1.00 92.50 79 SER A O 1
ATOM 629 N N . MET A 1 80 ? -11.802 -16.532 15.227 1.00 90.50 80 MET A N 1
ATOM 630 C CA . MET A 1 80 ? -12.754 -16.578 16.336 1.00 90.50 80 MET A CA 1
ATOM 631 C C . MET A 1 80 ? -14.169 -16.228 15.860 1.00 90.50 80 MET A C 1
ATOM 633 O O . MET A 1 80 ? -14.360 -15.288 15.090 1.00 90.50 80 MET A O 1
ATOM 637 N N . ILE A 1 81 ? -15.168 -16.966 16.343 1.00 90.62 81 ILE A N 1
ATOM 638 C CA . ILE A 1 81 ? -16.584 -16.652 16.123 1.00 90.62 81 ILE A CA 1
ATOM 639 C C . ILE A 1 81 ? -17.052 -15.773 17.286 1.00 90.62 81 ILE A C 1
ATOM 641 O O . ILE A 1 81 ? -16.947 -16.176 18.443 1.00 90.62 81 ILE A O 1
ATOM 645 N N . GLY A 1 82 ? -17.533 -14.569 16.970 1.00 86.31 82 GLY A N 1
ATOM 646 C CA . GLY A 1 82 ? -18.084 -13.631 17.949 1.00 86.31 82 GLY A CA 1
ATOM 647 C C . GLY A 1 82 ? -19.531 -13.939 18.342 1.00 86.31 82 GLY A C 1
ATOM 648 O O . GLY A 1 82 ? -20.182 -14.819 17.777 1.00 86.31 82 GLY A O 1
ATOM 649 N N . GLU A 1 83 ? -20.042 -13.182 19.310 1.00 89.50 83 GLU A N 1
ATOM 650 C CA . GLU A 1 83 ? -21.447 -13.243 19.719 1.00 89.50 83 GLU A CA 1
ATOM 651 C C . GLU A 1 83 ? -22.379 -12.723 18.602 1.00 89.50 83 GLU A C 1
ATOM 653 O O . GLU A 1 83 ? -21.972 -11.876 17.797 1.00 89.50 83 GLU A O 1
ATOM 658 N N . PRO A 1 84 ? -23.634 -13.209 18.519 1.00 90.25 84 PRO A N 1
ATOM 659 C CA . PRO A 1 84 ? -24.623 -12.661 17.595 1.00 90.25 84 PRO A CA 1
ATOM 660 C C . PRO A 1 84 ? -24.847 -11.162 17.830 1.00 90.25 84 PRO A C 1
ATOM 662 O O . PRO A 1 84 ? -24.831 -10.695 18.965 1.00 90.25 84 PRO A O 1
ATOM 665 N N . ALA A 1 85 ? -25.099 -10.409 16.760 1.00 90.12 85 ALA A N 1
ATOM 666 C CA . ALA A 1 85 ? -25.315 -8.969 16.859 1.00 90.12 85 ALA A CA 1
ATOM 667 C C . ALA A 1 85 ? -26.579 -8.633 17.674 1.00 90.12 85 ALA A C 1
ATOM 669 O O . ALA A 1 85 ? -27.682 -9.046 17.310 1.00 90.12 85 ALA A O 1
ATOM 670 N N . ASP A 1 86 ? -26.417 -7.825 18.722 1.00 93.31 86 ASP A N 1
ATOM 671 C CA . ASP A 1 86 ? -27.508 -7.245 19.508 1.00 93.31 86 ASP A CA 1
ATOM 672 C C . ASP A 1 86 ? -27.517 -5.712 19.336 1.00 93.31 86 ASP A C 1
ATOM 674 O O . ASP A 1 86 ? -26.549 -5.047 19.711 1.00 93.31 86 ASP A O 1
ATOM 678 N N . PRO A 1 87 ? -28.585 -5.111 18.777 1.00 92.81 87 PRO A N 1
ATOM 679 C CA . PRO A 1 87 ? -28.666 -3.662 18.602 1.00 92.81 87 PRO A CA 1
ATOM 680 C C . PRO A 1 87 ? -28.769 -2.874 19.920 1.00 92.81 87 PRO A C 1
ATOM 682 O O . PRO A 1 87 ? -28.576 -1.658 19.899 1.00 92.81 87 PRO A O 1
ATOM 685 N N . PHE A 1 88 ? -29.086 -3.519 21.048 1.00 93.56 88 PHE A N 1
ATOM 686 C CA . PHE A 1 88 ? -29.229 -2.860 22.352 1.00 93.56 88 PHE A CA 1
ATOM 687 C C . PHE A 1 88 ? -27.983 -2.968 23.238 1.00 93.56 88 PHE A C 1
ATOM 689 O O . PHE A 1 88 ? -27.912 -2.284 24.261 1.00 93.56 88 PHE A O 1
ATOM 696 N N . ALA A 1 89 ? -26.990 -3.768 22.841 1.00 89.94 89 ALA A N 1
ATOM 697 C CA . ALA A 1 89 ? -25.749 -3.956 23.580 1.00 89.94 89 ALA A CA 1
ATOM 698 C C . ALA A 1 89 ? -24.540 -3.513 22.740 1.00 89.94 89 ALA A C 1
ATOM 700 O O . ALA A 1 89 ? -24.144 -4.169 21.781 1.00 89.94 89 ALA A O 1
ATOM 701 N N . THR A 1 90 ? -23.922 -2.388 23.110 1.00 88.56 90 THR A N 1
ATOM 702 C CA . THR A 1 90 ? -22.686 -1.917 22.466 1.00 88.56 90 THR A CA 1
ATOM 703 C C . THR A 1 90 ? -21.461 -2.564 23.118 1.00 88.56 90 THR A C 1
ATOM 705 O O . THR A 1 90 ? -21.300 -2.416 24.334 1.00 88.56 90 THR A O 1
ATOM 708 N N . PRO A 1 91 ? -20.572 -3.227 22.356 1.00 87.06 91 PRO A N 1
ATOM 709 C CA . PRO A 1 91 ? -19.341 -3.779 22.910 1.00 87.06 91 PRO A CA 1
ATOM 710 C C . PRO A 1 91 ? -18.402 -2.661 23.384 1.00 87.06 91 PRO A C 1
ATOM 712 O O . PRO A 1 91 ? -18.456 -1.531 22.895 1.00 87.06 91 PRO A O 1
ATOM 715 N N . LEU A 1 92 ? -17.532 -2.986 24.345 1.00 84.50 92 LEU A N 1
ATOM 716 C CA . LEU A 1 92 ? -16.597 -2.032 24.958 1.00 84.50 92 LEU A CA 1
ATOM 717 C C . LEU A 1 92 ? -15.563 -1.490 23.958 1.00 84.50 92 LEU A C 1
ATOM 719 O O . LEU A 1 92 ? -15.178 -0.325 24.036 1.00 84.50 92 LEU A O 1
ATOM 723 N N . GLU A 1 93 ? -15.132 -2.325 23.014 1.00 83.50 93 GLU A N 1
ATOM 724 C CA . GLU A 1 93 ? -14.139 -1.984 21.999 1.00 83.50 93 GLU A CA 1
ATOM 725 C C . GLU A 1 93 ? -14.756 -2.140 20.605 1.00 83.50 93 GLU A C 1
ATOM 727 O O . GLU A 1 93 ? -15.140 -3.234 20.198 1.00 83.50 93 GLU A O 1
ATOM 732 N N . ILE A 1 94 ? -14.866 -1.030 19.870 1.00 88.25 94 ILE A N 1
ATOM 733 C CA . ILE A 1 94 ? -15.373 -1.000 18.492 1.00 88.25 94 ILE A CA 1
ATOM 734 C C . ILE A 1 94 ? -14.228 -0.538 17.597 1.00 88.25 94 ILE A C 1
ATOM 736 O O . ILE A 1 94 ? -13.926 0.656 17.522 1.00 88.25 94 ILE A O 1
ATOM 740 N N . LEU A 1 95 ? -13.583 -1.493 16.933 1.00 89.88 95 LEU A N 1
ATOM 741 C CA . LEU A 1 95 ? -12.484 -1.253 16.005 1.00 89.88 95 LEU A CA 1
ATOM 742 C C . LEU A 1 95 ? -12.817 -1.882 14.645 1.00 89.88 95 LEU A C 1
ATOM 744 O O . LEU A 1 95 ? -13.334 -2.998 14.605 1.00 89.88 95 LEU A O 1
ATOM 748 N N . PRO A 1 96 ? -12.551 -1.182 13.530 1.00 93.44 96 PRO A N 1
ATOM 749 C CA . PRO A 1 96 ? -12.653 -1.775 12.203 1.00 93.44 96 PRO A CA 1
ATOM 750 C C . PRO A 1 96 ? -11.432 -2.665 11.920 1.00 93.44 96 PRO A C 1
ATOM 752 O O . PRO A 1 96 ? -10.618 -2.939 12.797 1.00 93.44 96 PRO A O 1
ATOM 755 N N . GLU A 1 97 ? -11.262 -3.095 10.676 1.00 94.12 97 GLU A N 1
ATOM 756 C CA . GLU A 1 97 ? -10.038 -3.781 10.259 1.00 94.12 97 GLU A CA 1
ATOM 757 C C . GLU A 1 97 ? -8.815 -2.843 10.250 1.00 94.12 97 GLU A C 1
ATOM 759 O O . GLU A 1 97 ? -8.931 -1.620 10.116 1.00 94.12 97 GLU A O 1
ATOM 764 N N . TRP A 1 98 ? -7.620 -3.427 10.372 1.00 93.44 98 TRP A N 1
ATOM 765 C CA . TRP A 1 98 ? -6.363 -2.714 10.632 1.00 93.44 98 TRP A CA 1
ATOM 766 C C . TRP A 1 98 ? -6.000 -1.661 9.577 1.00 93.44 98 TRP A C 1
ATOM 768 O O . TRP A 1 98 ? -5.470 -0.601 9.909 1.00 93.44 98 TRP A O 1
ATOM 778 N N . TYR A 1 99 ? -6.323 -1.899 8.306 1.00 93.19 99 TYR A N 1
ATOM 779 C CA . TYR A 1 99 ? -6.047 -0.949 7.225 1.00 93.19 99 TYR A CA 1
ATOM 780 C C . TYR A 1 99 ? -6.981 0.273 7.248 1.00 93.19 99 TYR A C 1
ATOM 782 O O . TYR A 1 99 ? -6.670 1.297 6.641 1.00 93.19 99 TYR A O 1
ATOM 790 N N . PHE A 1 100 ? -8.094 0.212 7.987 1.00 94.00 100 PHE A N 1
ATOM 791 C CA . PHE A 1 100 ? -8.975 1.356 8.225 1.00 94.00 100 PHE A CA 1
ATOM 792 C C . PHE A 1 100 ? -8.608 2.161 9.474 1.00 94.00 100 PHE A C 1
ATOM 794 O O . PHE A 1 100 ? -9.183 3.230 9.682 1.00 94.00 100 PHE A O 1
ATOM 801 N N . PHE A 1 101 ? -7.645 1.719 10.288 1.00 93.94 101 PHE A N 1
ATOM 802 C CA . PHE A 1 101 ? -7.253 2.424 11.513 1.00 93.94 101 PHE A CA 1
ATOM 803 C C . PHE A 1 101 ? -6.887 3.903 11.303 1.00 93.94 101 PHE A C 1
ATOM 805 O O . PHE A 1 101 ? -7.400 4.734 12.059 1.00 93.94 101 PHE A O 1
ATOM 812 N N . PRO A 1 102 ? -6.100 4.297 10.279 1.00 92.69 102 PRO A N 1
ATOM 813 C CA . PRO A 1 102 ? -5.761 5.707 10.083 1.00 92.69 102 PRO A CA 1
ATOM 814 C C . PRO A 1 102 ? -6.994 6.576 9.797 1.00 92.69 102 PRO A C 1
ATOM 816 O O . PRO A 1 102 ? -7.141 7.668 10.345 1.00 92.69 102 PRO A O 1
ATOM 819 N N . VAL A 1 103 ? -7.924 6.064 8.986 1.00 92.88 103 VAL A N 1
ATOM 820 C CA . VAL A 1 103 ? -9.177 6.749 8.639 1.00 92.88 103 VAL A CA 1
ATOM 821 C C . VAL A 1 103 ? -10.119 6.806 9.841 1.00 92.88 103 VAL A C 1
ATOM 823 O O . VAL A 1 103 ? -10.701 7.851 10.128 1.00 92.88 103 VAL A O 1
ATOM 826 N N . PHE A 1 104 ? -10.228 5.710 10.591 1.00 92.50 104 PHE A N 1
ATOM 827 C CA . PHE A 1 104 ? -11.020 5.642 11.815 1.00 92.50 104 PHE A CA 1
ATOM 828 C C . PHE A 1 104 ? -10.543 6.657 12.859 1.00 92.50 104 PHE A C 1
ATOM 830 O O . PHE A 1 104 ? -11.356 7.361 13.463 1.00 92.50 104 PHE A O 1
ATOM 837 N N . GLN A 1 105 ? -9.224 6.811 13.014 1.00 91.94 105 GLN A N 1
ATOM 838 C CA . GLN A 1 105 ? -8.644 7.822 13.891 1.00 91.94 105 GLN A CA 1
ATOM 839 C C . GLN A 1 105 ? -9.038 9.243 13.465 1.00 91.94 105 GLN A C 1
ATOM 841 O O . GLN A 1 105 ? -9.367 10.063 14.324 1.00 91.94 105 GLN A O 1
ATOM 846 N N . ILE A 1 106 ? -9.047 9.546 12.164 1.00 91.50 106 ILE A N 1
ATOM 847 C CA . ILE A 1 106 ? -9.480 10.854 11.646 1.00 91.50 106 ILE A CA 1
ATOM 848 C C . ILE A 1 106 ? -10.964 11.083 11.964 1.00 91.50 106 ILE A C 1
ATOM 850 O O . ILE A 1 106 ? -11.328 12.134 12.490 1.00 91.50 106 ILE A O 1
ATOM 854 N N . LEU 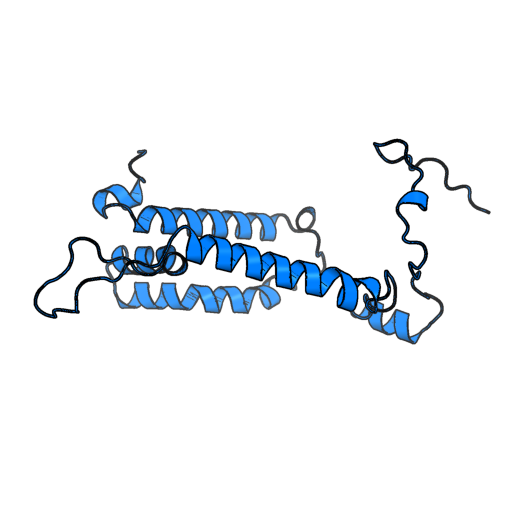A 1 107 ? -11.814 10.081 11.726 1.00 90.62 107 LEU A N 1
ATOM 855 C CA . LEU A 1 107 ? -13.261 10.182 11.939 1.00 90.62 107 LEU A CA 1
ATOM 856 C C . LEU A 1 107 ? -13.648 10.424 13.403 1.00 90.62 107 LEU A C 1
ATOM 858 O O . LEU A 1 107 ? -14.612 11.144 13.655 1.00 90.62 107 LEU A O 1
ATOM 862 N N . ARG A 1 108 ? -12.910 9.857 14.366 1.00 88.19 108 ARG A N 1
ATOM 863 C CA . ARG A 1 108 ? -13.205 10.035 15.800 1.00 88.19 108 ARG A CA 1
ATOM 864 C C . ARG A 1 108 ? -12.542 11.253 16.444 1.00 88.19 108 ARG A C 1
ATOM 866 O O . ARG A 1 108 ? -12.975 11.677 17.509 1.00 88.19 108 ARG A O 1
ATOM 873 N N . THR A 1 109 ? -11.488 11.805 15.838 1.00 89.12 109 THR A N 1
ATOM 874 C CA . THR A 1 109 ? -10.772 12.975 16.386 1.00 89.12 109 THR A CA 1
ATOM 875 C C . THR A 1 109 ? -11.290 14.306 15.863 1.00 89.12 109 THR A C 1
ATOM 877 O O . THR A 1 109 ? -11.199 15.309 16.568 1.00 89.12 109 THR A O 1
ATOM 880 N N . VAL A 1 110 ? -11.815 14.346 14.636 1.00 90.94 110 VAL A N 1
ATOM 881 C CA . VAL A 1 110 ? -12.298 15.588 14.031 1.00 90.94 110 VAL A CA 1
ATOM 882 C C . VAL A 1 110 ? -13.727 15.876 14.514 1.00 90.94 110 VAL A C 1
ATOM 884 O O . VAL A 1 110 ? -14.635 15.103 14.214 1.00 90.94 110 VAL A O 1
ATOM 887 N N . PRO A 1 111 ? -13.982 17.004 15.207 1.00 90.44 111 PRO A N 1
ATOM 888 C CA . PRO A 1 111 ? -15.307 17.294 15.761 1.00 90.44 111 PRO A CA 1
ATOM 889 C C . PRO A 1 111 ? -16.354 17.598 14.676 1.00 90.44 111 PRO A C 1
ATOM 891 O O . PRO A 1 111 ? -17.545 17.349 14.861 1.00 90.44 111 PRO A O 1
ATOM 894 N N . ASN A 1 112 ? -15.927 18.136 13.527 1.00 94.81 112 ASN A N 1
ATOM 895 C CA . ASN A 1 112 ? -16.810 18.418 12.400 1.00 94.81 112 ASN A CA 1
ATOM 896 C C . ASN A 1 112 ? -16.938 17.194 11.480 1.00 94.81 112 ASN A C 1
ATOM 898 O O . ASN A 1 112 ? -16.001 16.843 10.761 1.00 94.81 112 ASN A O 1
ATOM 902 N N . LYS A 1 113 ? -18.142 16.610 11.435 1.00 91.12 113 LYS A N 1
ATOM 903 C CA . LYS A 1 113 ? -18.457 15.428 10.616 1.00 91.12 113 LYS A CA 1
ATOM 904 C C . LYS A 1 113 ? -18.161 15.629 9.126 1.00 91.12 113 LYS A C 1
ATOM 906 O O . LYS A 1 113 ? -17.646 14.718 8.488 1.00 91.12 113 LYS A O 1
ATOM 911 N N . LEU A 1 114 ? -18.442 16.815 8.574 1.00 93.75 114 LEU A N 1
ATOM 912 C CA . LEU A 1 114 ? -18.192 17.098 7.157 1.00 93.75 114 LEU A CA 1
ATOM 913 C C . LEU A 1 114 ? -16.689 17.104 6.851 1.00 93.75 114 LEU A C 1
ATOM 915 O O . LEU A 1 114 ? -16.262 16.522 5.858 1.00 93.75 114 LEU A O 1
ATOM 919 N N . LEU A 1 115 ? -15.883 17.714 7.726 1.00 93.00 115 LEU A N 1
ATOM 920 C CA . LEU A 1 115 ? -14.430 17.764 7.558 1.00 93.00 115 LEU A CA 1
ATOM 921 C C . LEU A 1 115 ? -13.806 16.365 7.659 1.00 93.00 115 LEU A C 1
ATOM 923 O O . LEU A 1 115 ? -12.939 16.036 6.856 1.00 93.00 115 LEU A O 1
ATOM 927 N N . GLY A 1 116 ? -14.278 15.528 8.588 1.00 92.00 116 GLY A N 1
ATOM 928 C CA . GLY A 1 116 ? -13.822 14.139 8.704 1.00 92.00 116 GLY A CA 1
ATOM 929 C C . GLY A 1 116 ? -14.068 13.329 7.426 1.00 92.00 116 GLY A C 1
ATOM 930 O O . GLY A 1 116 ? -13.168 12.644 6.945 1.00 92.00 116 GLY A O 1
ATOM 931 N N . VAL A 1 117 ? -15.253 13.471 6.821 1.00 93.44 117 VAL A N 1
ATOM 932 C CA . VAL A 1 117 ? -15.583 12.806 5.548 1.00 93.44 117 VAL A CA 1
ATOM 933 C C . VAL A 1 117 ? -14.729 13.342 4.395 1.00 93.44 117 VAL A C 1
ATOM 935 O O . VAL A 1 117 ? -14.221 12.557 3.596 1.00 93.44 117 VAL A O 1
ATOM 938 N N . LEU A 1 118 ? -14.513 14.659 4.316 1.00 94.62 118 LEU A N 1
ATOM 939 C CA . LEU A 1 118 ? -13.653 15.252 3.285 1.00 94.62 118 LEU A CA 1
ATOM 940 C C . LEU A 1 118 ? -12.205 14.754 3.386 1.00 94.62 118 LEU A C 1
ATOM 942 O O . LEU A 1 118 ? -11.602 14.422 2.366 1.00 94.62 118 LEU A O 1
ATOM 946 N N . LEU A 1 119 ? -11.663 14.643 4.602 1.00 93.62 119 LEU A N 1
ATOM 947 C CA . LEU A 1 119 ? -10.321 14.104 4.830 1.00 93.62 119 LEU A CA 1
ATOM 948 C C . LEU A 1 119 ? -10.229 12.627 4.434 1.00 93.62 119 LEU A C 1
AT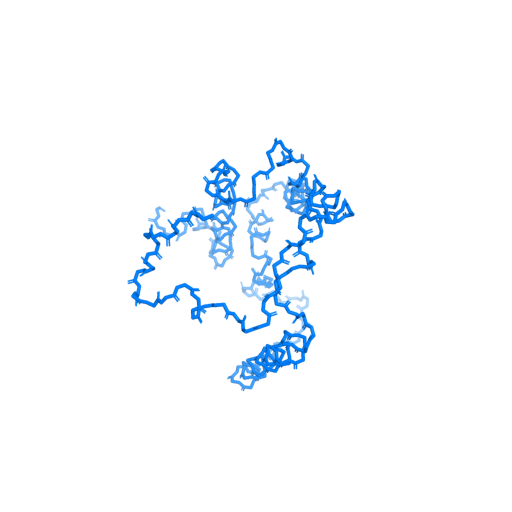OM 950 O O . LEU A 1 119 ? -9.259 12.232 3.794 1.00 93.62 119 LEU A O 1
ATOM 954 N N . MET A 1 120 ? -11.255 11.823 4.714 1.00 92.62 120 MET A N 1
ATOM 955 C CA . MET A 1 120 ? -11.299 10.429 4.265 1.00 92.62 120 MET A CA 1
ATOM 956 C C . MET A 1 120 ? -11.241 10.316 2.734 1.00 92.62 120 MET A C 1
ATOM 958 O O . MET A 1 120 ? -10.464 9.526 2.203 1.00 92.62 120 MET A O 1
ATOM 962 N N . VAL A 1 121 ? -12.021 11.130 2.016 1.00 94.44 121 VAL A N 1
ATOM 963 C CA . VAL A 1 121 ? -12.039 11.139 0.541 1.00 94.44 121 VAL A CA 1
ATOM 964 C C . VAL A 1 121 ? -10.740 11.707 -0.044 1.00 94.44 121 VAL A C 1
ATOM 966 O O . VAL A 1 121 ? -10.334 11.322 -1.145 1.00 94.44 121 VAL A O 1
ATOM 969 N N . SER A 1 122 ? -10.049 12.584 0.688 1.00 92.38 122 SER A N 1
ATOM 970 C CA . SER A 1 122 ? -8.776 13.147 0.236 1.00 92.38 122 SER A CA 1
ATOM 971 C C . SER A 1 122 ? -7.658 12.113 0.110 1.00 92.38 122 SER A C 1
ATOM 973 O O . SER A 1 122 ? -6.783 12.317 -0.721 1.00 92.38 122 SER A O 1
ATOM 975 N N . VAL A 1 123 ? -7.708 10.989 0.838 1.00 93.12 123 VAL A N 1
ATOM 976 C CA . VAL A 1 123 ? -6.680 9.936 0.750 1.00 93.12 123 VAL A CA 1
ATOM 977 C C . VAL A 1 123 ? -6.629 9.324 -0.662 1.00 93.12 123 VAL A C 1
ATOM 979 O O . VAL A 1 123 ? -5.629 9.520 -1.352 1.00 93.12 123 VAL A O 1
ATOM 982 N N . PRO A 1 124 ? -7.685 8.659 -1.178 1.00 93.75 124 PRO A N 1
ATOM 983 C CA . PRO A 1 124 ? -7.649 8.109 -2.534 1.00 93.75 124 PRO A CA 1
ATOM 984 C C . PRO A 1 124 ? -7.549 9.203 -3.605 1.00 93.75 124 PRO A C 1
ATOM 986 O O . PRO A 1 124 ? -6.862 9.018 -4.605 1.00 93.75 124 PRO A O 1
ATOM 989 N N . THR A 1 125 ? -8.185 10.362 -3.396 1.00 93.88 125 THR A N 1
ATOM 990 C CA . THR A 1 125 ? -8.131 11.471 -4.364 1.00 93.88 125 THR A CA 1
ATOM 991 C C . THR A 1 125 ? -6.719 12.049 -4.483 1.00 93.88 125 THR A C 1
ATOM 993 O O . THR A 1 125 ? -6.273 12.351 -5.586 1.00 93.88 125 THR A O 1
ATOM 996 N N . GLY A 1 126 ? -5.998 12.174 -3.368 1.00 92.56 126 GLY A N 1
ATOM 997 C CA . GLY A 1 126 ? -4.606 12.612 -3.337 1.00 92.56 126 GLY A CA 1
ATOM 998 C C . GLY A 1 126 ? -3.680 11.608 -4.016 1.00 92.56 126 GLY A C 1
ATOM 999 O O . GLY A 1 126 ? -2.870 12.000 -4.848 1.00 92.56 126 GLY A O 1
ATOM 1000 N N . LEU A 1 127 ? -3.856 10.307 -3.760 1.00 93.00 127 LEU A N 1
ATOM 1001 C CA . LEU A 1 127 ? -3.070 9.268 -4.437 1.00 93.00 127 LEU A CA 1
ATOM 1002 C C . LEU A 1 127 ? -3.280 9.278 -5.961 1.00 93.00 127 LEU A C 1
ATOM 1004 O O . LEU A 1 127 ? -2.330 9.077 -6.716 1.00 93.00 127 LEU A O 1
ATOM 1008 N N . LEU A 1 128 ? -4.498 9.564 -6.429 1.00 95.25 128 LEU A N 1
ATOM 1009 C CA . LEU A 1 128 ? -4.789 9.673 -7.862 1.00 95.25 128 LEU A CA 1
ATOM 1010 C C . LEU A 1 128 ? -4.076 10.851 -8.540 1.00 95.25 128 LEU A C 1
ATOM 1012 O O . LEU A 1 128 ? -3.801 10.780 -9.739 1.00 95.25 128 LEU A O 1
ATOM 1016 N N . THR A 1 129 ? -3.768 11.931 -7.814 1.00 93.81 129 THR A N 1
ATOM 1017 C CA . THR A 1 129 ? -3.104 13.110 -8.393 1.00 93.81 129 THR A CA 1
ATOM 1018 C C . THR A 1 129 ? -1.578 13.000 -8.422 1.00 93.81 129 THR A C 1
ATOM 1020 O O . THR A 1 129 ? -0.948 13.723 -9.197 1.00 93.81 129 THR A O 1
ATOM 1023 N N . VAL A 1 130 ? -0.978 12.058 -7.680 1.00 92.62 130 VAL A N 1
ATOM 1024 C CA . VAL A 1 130 ? 0.481 11.825 -7.615 1.00 92.62 130 VAL A CA 1
ATOM 1025 C C . VAL A 1 130 ? 1.161 11.761 -8.992 1.00 92.62 130 VAL A C 1
ATOM 1027 O O . VAL A 1 130 ? 2.060 12.571 -9.227 1.00 92.62 130 VAL A O 1
ATOM 1030 N N . PRO A 1 131 ? 0.752 10.898 -9.951 1.00 90.38 131 PRO A N 1
ATOM 1031 C CA . PRO A 1 131 ? 1.452 10.794 -11.235 1.00 90.38 131 PRO A CA 1
ATOM 1032 C C . PRO A 1 131 ? 1.388 12.080 -12.070 1.00 90.38 131 PRO A C 1
ATOM 1034 O O . PRO A 1 131 ? 2.245 12.299 -12.923 1.00 90.38 131 PRO A O 1
ATOM 1037 N N . PHE A 1 132 ? 0.394 12.942 -11.839 1.00 91.44 132 PHE A N 1
ATOM 1038 C CA . PHE A 1 132 ? 0.269 14.222 -12.535 1.00 91.44 132 PHE A CA 1
ATOM 1039 C C . PHE A 1 132 ? 1.140 15.308 -11.898 1.00 91.44 132 PHE A C 1
ATOM 1041 O O . PHE A 1 132 ? 1.711 16.127 -12.617 1.00 91.44 132 PHE A O 1
ATOM 1048 N N . LEU A 1 133 ? 1.271 15.298 -10.568 1.00 88.62 133 LEU A N 1
ATOM 1049 C CA . LEU A 1 133 ? 2.109 16.236 -9.819 1.00 88.62 133 LEU A CA 1
ATOM 1050 C C . LEU A 1 133 ? 3.604 15.923 -9.976 1.00 88.62 133 LEU A C 1
ATOM 1052 O O . LEU A 1 133 ? 4.414 16.834 -10.137 1.00 88.62 133 LEU A O 1
ATOM 1056 N N . GLU A 1 134 ? 3.979 14.643 -9.982 1.00 89.38 134 GLU A N 1
ATOM 1057 C CA . GLU A 1 134 ? 5.383 14.215 -10.050 1.00 89.38 134 GLU A CA 1
ATOM 1058 C C . GLU A 1 134 ? 5.952 14.151 -11.478 1.00 89.38 134 GLU A C 1
ATOM 1060 O O . GLU A 1 134 ? 7.158 13.978 -11.657 1.00 89.38 134 GLU A O 1
ATOM 1065 N N . ASN A 1 135 ? 5.133 14.397 -12.508 1.00 87.38 135 ASN A N 1
ATOM 1066 C CA . ASN A 1 135 ? 5.555 14.392 -13.918 1.00 87.38 135 ASN A CA 1
ATOM 1067 C C . ASN A 1 135 ? 6.577 15.499 -14.278 1.00 87.38 135 ASN A C 1
ATOM 1069 O O . ASN A 1 135 ? 7.074 15.567 -15.400 1.00 87.38 135 ASN A O 1
ATOM 1073 N N . VAL A 1 136 ? 6.913 16.386 -13.338 1.00 84.69 136 VAL A N 1
ATOM 1074 C CA . VAL A 1 136 ? 7.935 17.427 -13.529 1.00 84.69 136 VAL A CA 1
ATOM 1075 C C . VAL A 1 136 ? 9.319 16.815 -13.791 1.00 84.69 136 VAL A C 1
ATOM 1077 O O . VAL A 1 136 ? 10.089 17.356 -14.584 1.00 84.69 136 VAL A O 1
ATOM 1080 N N . ASN A 1 137 ? 9.632 15.671 -13.170 1.00 81.81 137 ASN A N 1
ATOM 1081 C CA . ASN A 1 137 ? 10.927 15.005 -13.292 1.00 81.81 137 ASN A CA 1
ATOM 1082 C C . ASN A 1 137 ? 10.776 13.578 -13.835 1.00 81.81 137 ASN A C 1
ATOM 1084 O O . ASN A 1 137 ? 9.928 12.816 -13.395 1.00 81.81 137 ASN A O 1
ATOM 1088 N N . LYS A 1 138 ? 11.671 13.170 -14.745 1.00 82.69 138 LYS A N 1
ATOM 1089 C CA . LYS A 1 138 ? 11.693 11.804 -15.319 1.00 82.69 138 LYS A CA 1
ATOM 1090 C C . LYS A 1 138 ? 12.503 10.800 -14.491 1.00 82.69 138 LYS A C 1
ATOM 1092 O O . LYS A 1 138 ? 12.750 9.681 -14.937 1.00 82.69 138 LYS A O 1
ATOM 1097 N N . PHE A 1 139 ? 13.030 11.215 -13.341 1.00 87.00 139 PHE A N 1
ATOM 1098 C CA . PHE A 1 139 ? 13.904 10.370 -12.536 1.00 87.00 139 PHE A CA 1
ATOM 1099 C C . PHE A 1 139 ? 13.080 9.333 -11.772 1.00 87.00 139 PHE A C 1
ATOM 1101 O O . PHE A 1 139 ? 12.223 9.696 -10.983 1.00 87.00 139 PHE A O 1
ATOM 1108 N N . GLN A 1 140 ? 13.384 8.049 -11.973 1.00 86.81 140 GLN A N 1
ATOM 1109 C CA . GLN A 1 140 ? 12.713 6.947 -11.268 1.00 86.81 140 GLN A CA 1
ATOM 1110 C C . GLN A 1 140 ? 13.410 6.552 -9.957 1.00 86.81 140 GLN A C 1
ATOM 1112 O O . GLN A 1 140 ? 12.821 5.893 -9.111 1.00 86.81 140 GLN A O 1
ATOM 1117 N N . ASN A 1 141 ? 14.684 6.917 -9.789 1.00 90.69 141 ASN A N 1
ATOM 1118 C CA . ASN A 1 141 ? 15.451 6.554 -8.600 1.00 90.69 141 ASN A CA 1
ATOM 1119 C C . ASN A 1 141 ? 15.057 7.459 -7.408 1.00 90.69 141 ASN A C 1
ATOM 1121 O O . ASN A 1 141 ? 15.257 8.675 -7.523 1.00 90.69 141 ASN A O 1
ATOM 1125 N N . PRO A 1 142 ? 14.620 6.905 -6.256 1.00 89.69 142 PRO A N 1
ATOM 1126 C CA . PRO A 1 142 ? 14.251 7.677 -5.062 1.00 89.69 142 PRO A CA 1
ATOM 1127 C C . PRO A 1 142 ? 15.336 8.643 -4.565 1.00 89.69 142 PRO A C 1
ATOM 1129 O O . PRO A 1 142 ? 15.030 9.738 -4.091 1.00 89.69 142 PRO A O 1
ATOM 1132 N N . PHE A 1 143 ? 16.618 8.296 -4.734 1.00 89.19 143 PHE A N 1
ATOM 1133 C CA . PHE A 1 143 ? 17.742 9.157 -4.341 1.00 89.19 143 PHE A CA 1
ATOM 1134 C C . PHE A 1 143 ? 17.904 10.396 -5.233 1.00 89.19 143 PHE A C 1
ATOM 1136 O O . PHE A 1 143 ? 18.548 11.364 -4.835 1.00 89.19 143 PHE A O 1
ATOM 1143 N N . ARG A 1 144 ? 17.335 10.384 -6.445 1.00 88.44 144 ARG A N 1
ATOM 1144 C CA . ARG A 1 144 ? 17.345 11.529 -7.371 1.00 88.44 144 ARG A CA 1
ATOM 1145 C C . ARG A 1 144 ? 16.104 12.417 -7.239 1.00 88.44 144 ARG A C 1
ATOM 1147 O O . ARG A 1 144 ? 16.081 13.490 -7.834 1.00 88.44 144 ARG A O 1
ATOM 1154 N N . GLY A 1 145 ? 15.110 12.000 -6.454 1.00 86.06 145 GLY A N 1
ATOM 1155 C CA . GLY A 1 145 ? 13.899 12.760 -6.140 1.00 86.06 145 GLY A CA 1
ATOM 1156 C C . GLY A 1 145 ? 13.717 12.949 -4.631 1.00 86.06 145 GLY A C 1
ATOM 1157 O O . GLY A 1 145 ? 12.717 12.484 -4.091 1.00 86.06 145 GLY A O 1
ATOM 1158 N N . PRO A 1 146 ? 14.651 13.614 -3.923 1.00 88.94 146 PRO A N 1
ATOM 1159 C CA . PRO A 1 146 ? 14.647 13.656 -2.458 1.00 88.94 146 PRO A CA 1
ATOM 1160 C C . PRO A 1 146 ? 13.379 14.289 -1.866 1.00 88.94 146 PRO A C 1
ATOM 1162 O O . PRO A 1 146 ? 12.949 13.886 -0.789 1.00 88.94 146 PRO A O 1
ATOM 1165 N N . VAL A 1 147 ? 12.756 15.245 -2.567 1.00 90.62 147 VAL A N 1
ATOM 1166 C CA . VAL A 1 147 ? 11.521 15.904 -2.109 1.00 90.62 147 VAL A CA 1
ATOM 1167 C C . VAL A 1 147 ? 10.347 14.923 -2.088 1.00 90.62 147 VAL A C 1
ATOM 1169 O O . VAL A 1 147 ? 9.721 14.768 -1.045 1.00 90.62 147 VAL A O 1
ATOM 1172 N N . ALA A 1 148 ? 10.095 14.220 -3.197 1.00 90.75 148 ALA A N 1
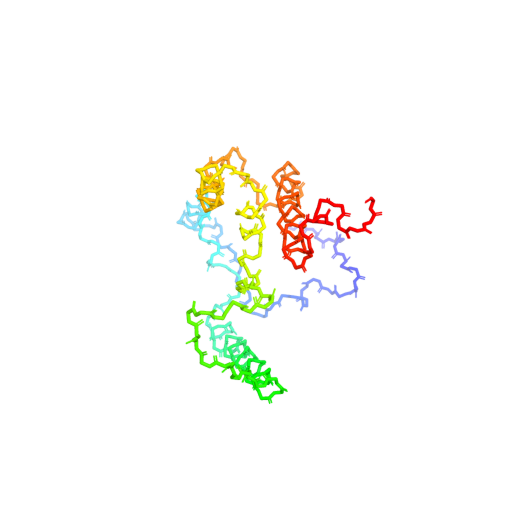ATOM 1173 C CA . ALA A 1 148 ? 9.028 13.220 -3.292 1.00 90.75 148 ALA A CA 1
ATOM 1174 C C . ALA A 1 148 ? 9.238 12.086 -2.277 1.00 90.75 148 ALA A C 1
ATOM 1176 O O . ALA A 1 148 ? 8.337 11.761 -1.508 1.00 90.75 148 ALA A O 1
ATOM 1177 N N . THR A 1 149 ? 10.470 11.573 -2.181 1.00 92.00 149 THR A N 1
ATOM 1178 C CA . THR A 1 149 ? 10.836 10.544 -1.199 1.00 92.00 149 THR A CA 1
ATOM 1179 C C . THR A 1 149 ? 10.593 11.011 0.240 1.00 92.00 149 THR A C 1
ATOM 1181 O O . THR A 1 149 ? 10.055 10.257 1.042 1.00 92.00 149 THR A O 1
ATOM 1184 N N . THR A 1 150 ? 10.935 12.257 0.586 1.00 93.50 150 THR A N 1
ATOM 1185 C CA . THR A 1 150 ? 10.705 12.790 1.943 1.00 93.50 150 THR A CA 1
ATOM 1186 C C . THR A 1 150 ? 9.214 12.940 2.245 1.00 93.50 150 THR A C 1
ATOM 1188 O O . THR A 1 150 ? 8.781 12.559 3.328 1.00 93.50 150 THR A O 1
ATOM 1191 N N . VAL A 1 151 ? 8.419 13.450 1.297 1.00 93.75 151 VAL A N 1
ATOM 1192 C CA . VAL A 1 151 ? 6.958 13.569 1.454 1.00 93.75 151 VAL A CA 1
ATOM 1193 C C . VAL A 1 151 ? 6.323 12.194 1.650 1.00 93.75 151 VAL A C 1
ATOM 1195 O O . VAL A 1 151 ? 5.540 12.022 2.576 1.00 93.75 151 VAL A O 1
ATOM 1198 N N . PHE A 1 152 ? 6.719 11.202 0.851 1.00 93.88 152 PHE A N 1
ATOM 1199 C CA . PHE A 1 152 ? 6.256 9.821 0.987 1.00 93.88 152 PHE A CA 1
ATOM 1200 C C . PHE A 1 152 ? 6.620 9.204 2.347 1.00 93.88 152 PHE A C 1
ATOM 1202 O O . PHE A 1 152 ? 5.795 8.547 2.977 1.00 93.88 152 PHE A O 1
ATOM 1209 N N . LEU A 1 153 ? 7.836 9.445 2.847 1.00 95.94 153 LEU A N 1
ATOM 1210 C CA . LEU A 1 153 ? 8.253 8.964 4.168 1.00 95.94 153 LEU A CA 1
ATOM 1211 C C . LEU A 1 153 ? 7.470 9.630 5.307 1.00 95.94 153 LEU A C 1
ATOM 1213 O O . LEU A 1 153 ? 7.115 8.958 6.275 1.00 95.94 153 LEU A O 1
ATOM 1217 N N . ILE A 1 154 ? 7.186 10.930 5.192 1.00 95.94 154 ILE A N 1
ATOM 1218 C CA . ILE A 1 154 ? 6.331 11.642 6.147 1.00 95.94 154 ILE A CA 1
ATOM 1219 C C . ILE A 1 154 ? 4.905 11.084 6.094 1.00 95.94 154 ILE A C 1
ATOM 1221 O O . ILE A 1 154 ? 4.325 10.847 7.148 1.00 95.94 154 ILE A O 1
ATOM 1225 N N . ASP A 1 155 ? 4.359 10.829 4.903 1.00 93.81 155 ASP A N 1
ATOM 1226 C CA . ASP A 1 155 ? 3.022 10.252 4.732 1.00 93.81 155 ASP A CA 1
ATOM 1227 C C . ASP A 1 155 ? 2.911 8.869 5.393 1.00 93.81 155 ASP A C 1
ATOM 1229 O O . ASP A 1 155 ? 2.015 8.647 6.208 1.00 93.81 155 ASP A O 1
ATOM 1233 N N . ILE A 1 156 ? 3.893 7.983 5.175 1.00 95.44 156 ILE A N 1
ATOM 1234 C CA . ILE A 1 156 ? 3.973 6.689 5.873 1.00 95.44 156 ILE A CA 1
ATOM 1235 C C . ILE A 1 156 ? 4.047 6.886 7.389 1.00 95.44 156 ILE A C 1
ATOM 1237 O O . ILE A 1 156 ? 3.328 6.217 8.133 1.00 95.44 156 ILE A O 1
ATOM 1241 N N . ALA A 1 157 ? 4.906 7.791 7.868 1.00 95.38 157 ALA A N 1
ATOM 1242 C CA . ALA A 1 157 ? 5.054 8.042 9.297 1.00 95.38 157 ALA A CA 1
ATOM 1243 C C . ALA A 1 157 ? 3.741 8.545 9.920 1.00 95.38 157 ALA A C 1
ATOM 1245 O O . ALA A 1 157 ? 3.363 8.088 10.997 1.00 95.38 157 ALA A O 1
ATOM 1246 N N . VAL A 1 158 ? 3.013 9.429 9.231 1.00 93.38 158 VAL A N 1
ATOM 1247 C CA . VAL A 1 158 ? 1.702 9.933 9.664 1.00 93.38 158 VAL A CA 1
ATOM 1248 C C . VAL A 1 158 ? 0.644 8.830 9.627 1.00 93.38 158 VAL A C 1
ATOM 1250 O O . VAL A 1 158 ? -0.120 8.703 10.583 1.00 93.38 158 VAL A O 1
ATOM 1253 N N . ALA A 1 159 ? 0.606 8.001 8.582 1.00 93.62 159 ALA A N 1
ATOM 1254 C CA . ALA A 1 159 ? -0.334 6.888 8.474 1.00 93.62 159 ALA A CA 1
ATOM 1255 C C . ALA A 1 159 ? -0.122 5.853 9.591 1.00 93.62 159 ALA A C 1
ATOM 1257 O O . ALA A 1 159 ? -1.084 5.450 10.247 1.00 93.62 159 ALA A O 1
ATOM 1258 N N . LEU A 1 160 ? 1.133 5.483 9.873 1.00 94.00 160 LEU A N 1
ATOM 1259 C CA . LEU A 1 160 ? 1.488 4.597 10.986 1.00 94.00 160 LEU A CA 1
ATOM 1260 C C . LEU A 1 160 ? 1.153 5.231 12.337 1.00 94.00 160 LEU A C 1
ATOM 1262 O O . LEU A 1 160 ? 0.568 4.573 13.197 1.00 94.00 160 LEU A O 1
ATOM 1266 N N . TRP A 1 161 ? 1.465 6.518 12.510 1.00 91.94 161 TRP A N 1
ATOM 1267 C CA . TRP A 1 161 ? 1.126 7.265 13.718 1.00 91.94 161 TRP A CA 1
ATOM 1268 C C . TRP A 1 161 ? -0.384 7.245 13.969 1.00 91.94 161 TRP A C 1
ATOM 1270 O O . TRP A 1 161 ? -0.823 6.869 15.051 1.00 91.94 161 TRP A O 1
ATOM 1280 N N . LEU A 1 162 ? -1.206 7.572 12.969 1.00 91.81 162 LEU A N 1
ATOM 1281 C CA . LEU A 1 162 ? -2.667 7.520 13.078 1.00 91.81 162 LEU A CA 1
ATOM 1282 C C . LEU A 1 162 ? -3.191 6.096 13.311 1.00 91.81 162 LEU A C 1
ATOM 1284 O O . LEU A 1 162 ? -4.132 5.927 14.087 1.00 91.81 162 LEU A O 1
ATOM 1288 N N . GLY A 1 163 ? -2.570 5.089 12.694 1.00 92.94 163 GLY A N 1
ATOM 1289 C CA . GLY A 1 163 ? -2.900 3.680 12.897 1.00 92.94 163 GLY A CA 1
ATOM 1290 C C . GLY A 1 163 ? -2.711 3.234 14.349 1.00 92.94 163 GLY A C 1
ATOM 1291 O O . GLY A 1 163 ? -3.631 2.685 14.945 1.00 92.94 163 GLY A O 1
ATOM 1292 N N . ILE A 1 164 ? -1.563 3.550 14.955 1.00 91.75 164 ILE A N 1
ATOM 1293 C CA . ILE A 1 164 ? -1.282 3.240 16.369 1.00 91.75 164 ILE A CA 1
ATOM 1294 C C . ILE A 1 164 ? -2.214 4.033 17.291 1.00 91.75 164 ILE A C 1
ATOM 1296 O O . ILE A 1 164 ? -2.707 3.522 18.294 1.00 91.75 164 ILE A O 1
ATOM 1300 N N . ARG A 1 165 ? -2.508 5.291 16.948 1.00 88.94 165 ARG A N 1
ATOM 1301 C CA . ARG A 1 165 ? -3.437 6.114 17.730 1.00 88.94 165 ARG A CA 1
ATOM 1302 C C . ARG A 1 165 ? -4.831 5.515 17.804 1.00 88.94 165 ARG A C 1
ATOM 1304 O O . ARG A 1 165 ? -5.479 5.716 18.826 1.00 88.94 165 ARG A O 1
ATOM 1311 N N . ALA A 1 166 ? -5.289 4.818 16.763 1.00 89.69 166 ALA A N 1
ATOM 1312 C CA . ALA A 1 166 ? -6.629 4.236 16.683 1.00 89.69 166 ALA A CA 1
ATOM 1313 C C . ALA A 1 166 ? -6.913 3.222 17.802 1.00 89.69 166 ALA A C 1
ATOM 1315 O O . ALA A 1 166 ? -8.040 3.157 18.291 1.00 89.69 166 ALA A O 1
ATOM 1316 N N . THR A 1 167 ? -5.893 2.488 18.250 1.00 88.44 167 THR A N 1
ATOM 1317 C CA . THR A 1 167 ? -6.024 1.460 19.293 1.00 88.44 167 THR A CA 1
ATOM 1318 C C . THR A 1 167 ? -5.918 2.024 20.711 1.00 88.44 167 THR A C 1
ATOM 1320 O O . THR A 1 167 ? -6.150 1.305 21.678 1.00 88.44 167 THR A O 1
ATOM 1323 N N . LEU A 1 168 ? -5.569 3.306 20.866 1.00 88.19 168 LEU A N 1
ATOM 1324 C CA . LEU A 1 168 ? -5.449 3.962 22.168 1.00 88.19 168 LEU A CA 1
ATOM 1325 C C . LEU A 1 168 ? -6.721 4.743 22.545 1.00 88.19 168 LEU A C 1
ATOM 1327 O O . LEU A 1 168 ? -7.466 5.175 21.655 1.00 88.19 168 LEU A O 1
ATOM 1331 N N . PRO A 1 169 ? -6.949 4.997 23.852 1.00 85.25 169 PRO A N 1
ATOM 1332 C CA . PRO A 1 169 ? -8.001 5.897 24.320 1.00 85.25 169 PRO A CA 1
ATOM 1333 C C . PRO A 1 169 ? -7.844 7.306 23.742 1.00 85.25 169 PRO A C 1
ATOM 1335 O O . PRO A 1 169 ? -6.724 7.785 23.541 1.00 85.25 169 PRO A O 1
ATOM 1338 N N . ILE A 1 170 ? -8.964 7.998 23.515 1.00 80.81 170 ILE A N 1
ATOM 1339 C CA . ILE A 1 170 ? -8.967 9.292 22.820 1.00 80.81 170 ILE A CA 1
ATOM 1340 C C . ILE A 1 170 ? -8.118 10.355 23.530 1.00 80.81 170 ILE A C 1
ATOM 1342 O O . ILE A 1 170 ? -7.389 11.089 22.859 1.00 80.81 170 ILE A O 1
ATOM 1346 N N . ASP A 1 171 ? -8.104 10.338 24.864 1.00 80.56 171 ASP A N 1
ATOM 1347 C CA . ASP A 1 171 ? -7.364 11.283 25.711 1.00 80.56 171 ASP A CA 1
ATOM 1348 C C . ASP A 1 171 ? -5.844 11.155 25.541 1.00 80.56 171 ASP A C 1
ATOM 1350 O O . ASP A 1 171 ? -5.117 12.143 25.561 1.00 80.56 171 ASP A O 1
ATOM 1354 N N . LYS A 1 172 ? -5.359 9.927 25.318 1.00 79.81 172 LYS A N 1
ATOM 1355 C CA . LYS A 1 172 ? -3.934 9.622 25.097 1.00 79.81 172 LYS A CA 1
ATOM 1356 C C . LYS A 1 172 ? -3.563 9.597 23.623 1.00 79.81 172 LYS A C 1
ATOM 1358 O O . LYS A 1 172 ? -2.388 9.480 23.280 1.00 79.81 172 LYS A O 1
ATOM 1363 N N . SER A 1 173 ? -4.553 9.699 22.738 1.00 74.12 173 SER A N 1
ATOM 1364 C CA . SER A 1 173 ? -4.329 9.533 21.311 1.00 74.12 173 SER A CA 1
ATOM 1365 C C . SER A 1 173 ? -3.394 10.603 20.757 1.00 74.12 173 SER A C 1
ATOM 1367 O O . SER A 1 173 ? -2.668 10.315 19.822 1.00 74.12 173 SER A O 1
ATOM 1369 N N . LEU A 1 174 ? -3.370 11.829 21.290 1.00 74.44 174 LEU A N 1
ATOM 1370 C CA . LEU A 1 174 ? -2.505 12.879 20.743 1.00 74.44 174 LEU A CA 1
ATOM 1371 C C . LEU A 1 174 ? -1.025 12.658 21.082 1.00 74.44 174 LEU A C 1
ATOM 1373 O O . LEU A 1 174 ? -0.168 12.938 20.249 1.00 74.44 174 LEU A O 1
ATOM 1377 N N . THR A 1 175 ? -0.737 12.133 22.273 1.00 77.75 175 THR A N 1
ATOM 1378 C CA . THR A 1 175 ? 0.635 12.007 22.780 1.00 77.75 175 THR A CA 1
ATOM 1379 C C . THR A 1 175 ? 1.191 10.588 22.704 1.00 77.75 175 THR A C 1
ATOM 1381 O O . THR A 1 175 ? 2.338 10.364 23.080 1.00 77.75 175 THR A O 1
ATOM 1384 N N . LEU A 1 176 ? 0.385 9.619 22.246 1.00 78.00 176 LEU A N 1
ATOM 1385 C CA . LEU A 1 176 ? 0.666 8.178 22.328 1.00 78.00 176 LEU A CA 1
ATOM 1386 C C . LEU A 1 176 ? 1.019 7.694 23.749 1.00 78.00 176 LEU A C 1
ATOM 1388 O O . LEU A 1 176 ? 1.569 6.610 23.916 1.00 78.00 176 LEU A O 1
ATOM 1392 N N . GLY A 1 177 ? 0.712 8.487 24.782 1.00 73.56 177 GLY A N 1
ATOM 1393 C CA . GLY A 1 177 ? 1.149 8.222 26.153 1.00 73.56 177 GLY A CA 1
ATOM 1394 C C . GLY A 1 177 ? 2.655 8.394 26.389 1.00 73.56 177 GLY A C 1
ATOM 1395 O O . GLY A 1 177 ? 3.148 7.906 27.402 1.00 73.56 177 GLY A O 1
ATOM 1396 N N . LEU A 1 178 ? 3.3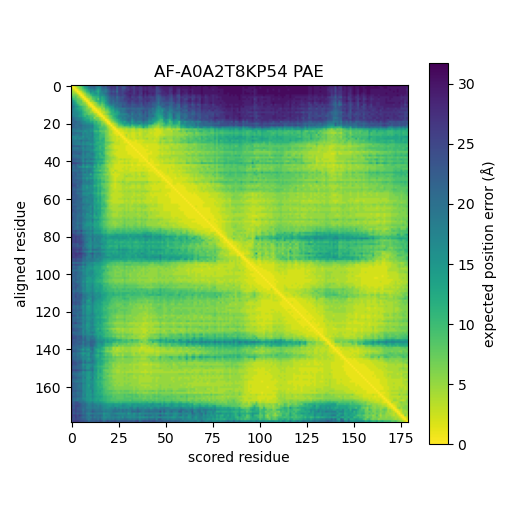76 9.053 25.476 1.00 77.12 178 LEU A N 1
ATOM 1397 C CA . LEU A 1 178 ? 4.822 9.297 25.567 1.00 77.12 178 LEU A CA 1
ATOM 1398 C C . LEU A 1 178 ? 5.170 10.696 26.096 1.00 77.12 178 LEU A C 1
ATOM 1400 O O . LEU A 1 178 ? 6.254 10.874 26.651 1.00 77.12 178 LEU A O 1
ATOM 1404 N N . PHE A 1 179 ? 4.270 11.669 25.925 1.00 70.00 179 PHE A N 1
ATOM 1405 C CA . PHE A 1 179 ? 4.460 13.077 26.288 1.00 70.00 179 PHE A CA 1
ATOM 1406 C C . PHE A 1 179 ? 3.210 13.661 26.953 1.00 70.00 179 PHE A C 1
ATOM 1408 O O . PHE A 1 179 ? 2.106 13.096 26.741 1.00 70.00 179 PHE A O 1
#

Organism: NCBI:txid206008

Radius of gyration: 25.74 Å; Cα contacts (8 Å, |Δi|>4): 94; chains: 1; bounding box: 69×42×61 Å